Protein AF-0000000075745816 (afdb_homodimer)

Secondary structure (DSSP, 8-state):
-HHHHHHHHHHHHHHHHHHHHHTHHHHH-EE--EEEETTEEEE---EEHHHHHHHHHHHHHHHHHHHHHHHHHHHHHHHHHHHHHHHHHHHHHHHHHT--THHHHHHHHHHHTT---------------------------/-HHHHHHHHHHHHHHHHHHHHHTHHHHT-EE--EEEETTEEEE---EEHHHHHHHHHHHHHHHHHHHHHHHHHHHHHHHHHHHHHHHHHHHHHHHHHT--THHHHHHHHHHHTT---------------------------

Organism: Desulfohalobium retbaense (strain ATCC 49708 / DSM 5692 / JCM 16813 / HR100) (NCBI:txid485915)

Sequence (282 aa):
MRYLKLFAFIIFFVLAMIFFVQNTGPLSSTLELKFELLQWSWLSKPLPFYVVVLIAFAVGAILSLLYFLVEKMRLSGEVKKYKNKVRSLEKELNSLRNMPLEESNYSTESASSAVSEPTPATDSAEKSAGSEESQEETSFKMRYLKLFAFIIFFVLAMIFFVQNTGPLSSTLELKFELLQWSWLSKPLPFYVVVLIAFAVGAILSLLYFLVEKMRLSGEVKKYKNKVRSLEKELNSLRNMPLEESNYSTESASSAVSEPTPATDSAEKSAGSEESQEETSFK

Structure (mmCIF, N/CA/C/O backbone):
data_AF-0000000075745816-model_v1
#
loop_
_entity.id
_entity.type
_entity.pdbx_description
1 polymer 'Lipopolysaccharide assembly protein A domain-containing protein'
#
loop_
_atom_site.group_PDB
_atom_site.id
_atom_site.type_symbol
_atom_site.label_atom_id
_atom_site.label_alt_id
_atom_site.label_comp_id
_atom_site.label_asym_id
_atom_site.label_entity_id
_atom_site.label_seq_id
_atom_site.pdbx_PDB_ins_code
_atom_site.Cartn_x
_atom_site.Cartn_y
_atom_site.Cartn_z
_atom_site.occupancy
_atom_site.B_iso_or_equiv
_atom_site.auth_seq_id
_atom_site.auth_comp_id
_atom_site.auth_asym_id
_atom_site.auth_atom_id
_atom_site.pdbx_PDB_model_num
ATOM 1 N N . MET A 1 1 ? -6.215 11.852 -10.703 1 79.31 1 MET A N 1
ATOM 2 C CA . MET A 1 1 ? -5.535 10.711 -10.094 1 79.31 1 MET A CA 1
ATOM 3 C C . MET A 1 1 ? -6.406 9.461 -10.148 1 79.31 1 MET A C 1
ATOM 5 O O . MET A 1 1 ? -5.922 8.375 -10.477 1 79.31 1 MET A O 1
ATOM 9 N N . ARG A 1 2 ? -7.68 9.547 -10.195 1 84.44 2 ARG A N 1
ATOM 10 C CA . ARG A 1 2 ? -8.609 8.422 -10.172 1 84.44 2 ARG A CA 1
ATOM 11 C C . ARG A 1 2 ? -8.594 7.676 -11.5 1 84.44 2 ARG A C 1
ATOM 13 O O . ARG A 1 2 ? -8.594 6.441 -11.523 1 84.44 2 ARG A O 1
ATOM 20 N N . TYR A 1 3 ? -8.461 8.375 -12.5 1 89.75 3 TYR A N 1
ATOM 21 C CA . TYR A 1 3 ? -8.516 7.797 -13.836 1 89.75 3 TYR A CA 1
ATOM 22 C C . TYR A 1 3 ? -7.254 7.008 -1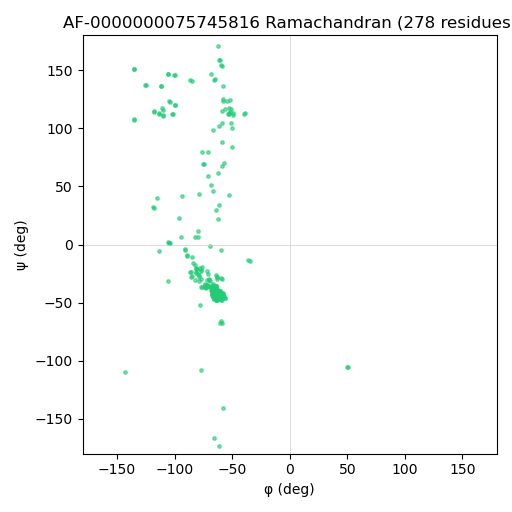4.148 1 89.75 3 TYR A C 1
ATOM 24 O O . TYR A 1 3 ? -7.305 5.977 -14.828 1 89.75 3 TYR A O 1
ATOM 32 N N . LEU A 1 4 ? -6.148 7.504 -13.68 1 87.94 4 LEU A N 1
ATOM 33 C CA . LEU A 1 4 ? -4.871 6.84 -13.922 1 87.94 4 LEU A CA 1
ATOM 34 C C . LEU A 1 4 ? -4.836 5.469 -13.25 1 87.94 4 LEU A C 1
ATOM 36 O O . LEU A 1 4 ? -4.359 4.496 -13.836 1 87.94 4 LEU A O 1
ATOM 40 N N . LYS A 1 5 ? -5.355 5.43 -12.07 1 89.19 5 LYS A N 1
ATOM 41 C CA . LYS A 1 5 ? -5.43 4.16 -11.352 1 89.19 5 LYS A CA 1
ATOM 42 C C . LYS A 1 5 ? -6.348 3.176 -12.078 1 89.19 5 LYS A C 1
ATOM 44 O O . LYS A 1 5 ? -6.031 1.988 -12.18 1 89.19 5 LYS A O 1
ATOM 49 N N . LEU A 1 6 ? -7.414 3.705 -12.586 1 91.38 6 LEU A N 1
ATOM 50 C CA . LEU A 1 6 ? -8.367 2.871 -13.312 1 91.38 6 LEU A CA 1
ATOM 51 C C . LEU A 1 6 ? -7.734 2.316 -14.586 1 91.38 6 LEU A C 1
ATOM 53 O O . LEU A 1 6 ? -7.918 1.141 -14.914 1 91.38 6 LEU A O 1
ATOM 57 N N . PHE A 1 7 ? -7.066 3.223 -15.211 1 92.94 7 PHE A N 1
ATOM 58 C CA . PHE A 1 7 ? -6.398 2.83 -16.453 1 92.94 7 PHE A CA 1
ATOM 59 C C . PHE A 1 7 ? -5.352 1.754 -16.172 1 92.94 7 PHE A C 1
ATOM 61 O O . PHE A 1 7 ? -5.285 0.752 -16.891 1 92.94 7 PHE A O 1
ATOM 68 N N . ALA A 1 8 ? -4.582 1.893 -15.148 1 92.06 8 ALA A N 1
ATOM 69 C CA . ALA A 1 8 ? -3.549 0.928 -14.781 1 92.06 8 ALA A CA 1
ATOM 70 C C . ALA A 1 8 ? -4.16 -0.422 -14.422 1 92.06 8 ALA A C 1
ATOM 72 O O . ALA A 1 8 ? -3.641 -1.471 -14.805 1 92.06 8 ALA A O 1
ATOM 73 N N . PHE A 1 9 ? -5.273 -0.312 -13.758 1 92.19 9 PHE A N 1
ATOM 74 C CA . PHE A 1 9 ? -5.973 -1.522 -13.344 1 92.19 9 PHE A CA 1
ATOM 75 C C . PHE A 1 9 ? -6.496 -2.285 -14.555 1 92.19 9 PHE A C 1
ATOM 77 O O . PHE A 1 9 ? -6.383 -3.51 -14.617 1 92.19 9 PHE A O 1
ATOM 84 N N . ILE A 1 10 ? -6.992 -1.562 -15.547 1 95.12 10 ILE A N 1
ATOM 85 C CA . ILE A 1 10 ? -7.535 -2.184 -16.75 1 95.12 10 ILE A CA 1
ATOM 86 C C . ILE A 1 10 ? -6.414 -2.859 -17.531 1 95.12 10 ILE A C 1
ATOM 88 O O . ILE A 1 10 ? -6.57 -3.992 -18 1 95.12 10 ILE A O 1
ATOM 92 N N . ILE A 1 11 ? -5.355 -2.213 -17.656 1 94.69 11 ILE A N 1
ATOM 93 C CA . ILE A 1 11 ? -4.211 -2.754 -18.375 1 94.69 11 ILE A CA 1
ATOM 94 C C . ILE A 1 11 ? -3.73 -4.035 -17.703 1 94.69 11 ILE A C 1
ATOM 96 O O . ILE A 1 11 ? -3.492 -5.047 -18.359 1 94.69 11 ILE A O 1
ATOM 100 N N . PHE A 1 12 ? -3.607 -4.047 -16.422 1 94.31 12 PHE A N 1
ATOM 101 C CA . PHE A 1 12 ? -3.182 -5.215 -15.648 1 94.31 12 PHE A CA 1
ATOM 102 C C . PHE A 1 12 ? -4.156 -6.371 -15.844 1 94.31 12 PHE A C 1
ATOM 104 O O . PHE A 1 12 ? -3.736 -7.516 -16.031 1 94.31 12 PHE A O 1
ATOM 111 N N . PHE A 1 13 ? -5.402 -6.016 -15.836 1 94.44 13 PHE A N 1
ATOM 112 C CA . PHE A 1 13 ? -6.434 -7.039 -15.961 1 94.44 13 PHE A CA 1
ATOM 113 C C . PHE A 1 13 ? -6.387 -7.691 -17.344 1 94.44 13 PHE A C 1
ATOM 115 O O . PHE A 1 13 ? -6.477 -8.914 -17.453 1 94.44 13 PHE A O 1
ATOM 122 N N . VAL A 1 14 ? -6.168 -6.906 -18.375 1 94.5 14 VAL A N 1
ATOM 123 C CA . VAL A 1 14 ? -6.113 -7.418 -19.734 1 94.5 14 VAL A CA 1
ATOM 124 C C . VAL A 1 14 ? -4.891 -8.312 -19.906 1 94.5 14 VAL A C 1
ATOM 126 O O . VAL A 1 14 ? -4.984 -9.398 -20.484 1 94.5 14 VAL A O 1
ATOM 129 N N . LEU A 1 15 ? -3.799 -7.93 -19.359 1 93.69 15 LEU A N 1
ATOM 130 C CA . LEU A 1 15 ? -2.572 -8.719 -19.438 1 93.69 15 LEU A CA 1
ATOM 131 C C . LEU A 1 15 ? -2.723 -10.039 -18.688 1 93.69 15 LEU A C 1
ATOM 133 O O . LEU A 1 15 ? -2.289 -11.086 -19.172 1 93.69 15 LEU A O 1
ATOM 137 N N . ALA A 1 16 ? -3.334 -9.953 -17.453 1 94.69 16 ALA A N 1
ATOM 138 C CA . ALA A 1 16 ? -3.586 -11.164 -16.672 1 94.69 16 ALA A CA 1
ATOM 139 C C . ALA A 1 16 ? -4.504 -12.125 -17.422 1 94.69 16 ALA A C 1
ATOM 141 O O . ALA A 1 16 ? -4.27 -13.336 -17.438 1 94.69 16 ALA A O 1
ATOM 142 N N . MET A 1 17 ? -5.516 -11.555 -18.094 1 94.88 17 MET A N 1
ATOM 143 C CA . MET A 1 17 ? -6.465 -12.359 -18.859 1 94.88 17 MET A CA 1
ATOM 144 C C . MET A 1 17 ? -5.781 -13.047 -20.031 1 94.88 17 MET A C 1
ATOM 146 O O . MET A 1 17 ? -5.988 -14.234 -20.266 1 94.88 17 MET A O 1
ATOM 150 N N . ILE A 1 18 ? -5 -12.336 -20.766 1 93.31 18 ILE A N 1
ATOM 151 C CA . ILE A 1 18 ? -4.254 -12.883 -21.891 1 93.31 18 ILE A CA 1
ATOM 152 C C . ILE A 1 18 ? -3.35 -14.016 -21.406 1 93.31 18 ILE A C 1
ATOM 154 O O . ILE A 1 18 ? -3.295 -15.086 -22.016 1 93.31 18 ILE A O 1
ATOM 158 N N . PHE A 1 19 ? -2.709 -13.836 -20.281 1 93.38 19 PHE A N 1
ATOM 159 C CA . PHE A 1 19 ? -1.812 -14.828 -19.703 1 93.38 19 PHE A CA 1
ATOM 160 C C . PHE A 1 19 ? -2.568 -16.109 -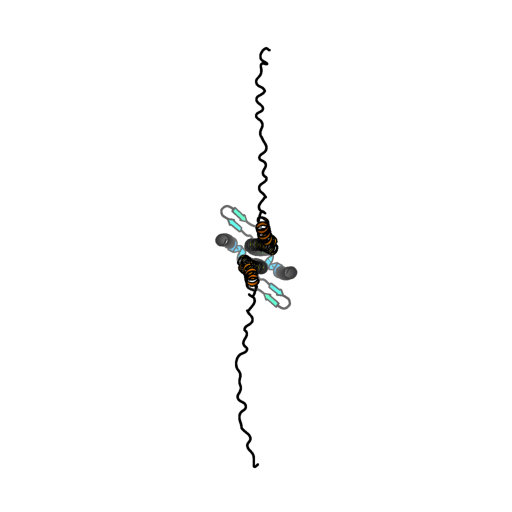19.344 1 93.38 19 PHE A C 1
ATOM 162 O O . PHE A 1 19 ? -2.125 -17.203 -19.672 1 93.38 19 PHE A O 1
ATOM 169 N N . PHE A 1 20 ? -3.719 -15.938 -18.734 1 92.94 20 PHE A N 1
ATOM 170 C CA . PHE A 1 20 ? -4.473 -17.109 -18.297 1 92.94 20 PHE A CA 1
ATOM 171 C C . PHE A 1 20 ? -5.074 -17.844 -19.484 1 92.94 20 PHE A C 1
ATOM 173 O O . PHE A 1 20 ? -5.105 -19.078 -19.516 1 92.94 20 PHE A O 1
ATOM 180 N N . VAL A 1 21 ? -5.492 -17.109 -20.516 1 92.94 21 VAL A N 1
ATOM 181 C CA . VAL A 1 21 ? -6.086 -17.703 -21.703 1 92.94 21 VAL A CA 1
ATOM 182 C C . VAL A 1 21 ? -5.02 -18.469 -22.484 1 92.94 21 VAL A C 1
ATOM 184 O O . VAL A 1 21 ? -5.273 -19.562 -23 1 92.94 21 VAL A O 1
ATOM 187 N N . GLN A 1 22 ? -3.846 -17.938 -22.5 1 92 22 GLN A N 1
ATOM 188 C CA . GLN A 1 22 ? -2.764 -18.547 -23.266 1 92 22 GLN A CA 1
ATOM 189 C C . GLN A 1 22 ? -2.197 -19.766 -22.547 1 92 22 GLN A C 1
ATOM 191 O O . GLN A 1 22 ? -1.605 -20.656 -23.188 1 92 22 GLN A O 1
ATOM 196 N N . ASN A 1 23 ? -2.377 -19.875 -21.219 1 93.88 23 ASN A N 1
ATOM 197 C CA . ASN A 1 23 ? -1.795 -20.953 -20.406 1 93.88 23 ASN A CA 1
ATOM 198 C C . ASN A 1 23 ? -2.873 -21.797 -19.734 1 93.88 23 ASN A C 1
ATOM 200 O O . ASN A 1 23 ? -2.684 -22.266 -18.625 1 93.88 23 ASN A O 1
ATOM 204 N N . THR A 1 24 ? -3.969 -21.922 -20.391 1 91.88 24 THR A N 1
ATOM 205 C CA . THR A 1 24 ? -5.082 -22.703 -19.844 1 91.88 24 THR A CA 1
ATOM 206 C C . THR A 1 24 ? -4.695 -24.172 -19.688 1 91.88 24 THR A C 1
ATOM 208 O O . THR A 1 24 ? -5.004 -24.781 -18.672 1 91.88 24 THR A O 1
ATOM 211 N N . GLY A 1 25 ? -4.051 -24.734 -20.578 1 90.75 25 GLY A N 1
ATOM 212 C CA . GLY A 1 25 ? -3.629 -26.125 -20.531 1 90.75 25 GLY A CA 1
ATOM 213 C C . GLY A 1 25 ? -2.736 -26.438 -19.344 1 90.75 25 GLY A C 1
ATOM 214 O O . GLY A 1 25 ? -3.16 -27.125 -18.406 1 90.75 25 GLY A O 1
ATOM 215 N N . PRO A 1 26 ? -1.559 -25.828 -19.391 1 89.5 26 PRO A N 1
ATOM 216 C CA . PRO A 1 26 ? -0.617 -26.078 -18.297 1 89.5 26 PRO A CA 1
ATOM 217 C C . PRO A 1 26 ? -1.175 -25.672 -16.938 1 89.5 26 PRO A C 1
ATOM 219 O O . PRO A 1 26 ? -0.866 -26.297 -15.922 1 89.5 26 PRO A O 1
ATOM 222 N N . LEU A 1 27 ? -2.053 -24.688 -16.891 1 91.94 27 LEU A N 1
ATOM 223 C CA . LEU A 1 27 ? -2.539 -24.141 -15.617 1 91.94 27 LEU A CA 1
ATOM 224 C C . LEU A 1 27 ? -3.777 -24.906 -15.148 1 91.94 27 LEU A C 1
ATOM 226 O O . LEU A 1 27 ? -4.199 -24.75 -14 1 91.94 27 LEU A O 1
ATOM 230 N N . SER A 1 28 ? -4.289 -25.719 -15.992 1 91.81 28 SER A N 1
ATOM 231 C CA . SER A 1 28 ? -5.492 -26.469 -15.617 1 91.81 28 SER A CA 1
ATOM 232 C C . SER A 1 28 ? -5.137 -27.797 -14.984 1 91.81 28 SER A C 1
ATOM 234 O O . SER A 1 28 ? -6.016 -28.5 -14.477 1 91.81 28 SER A O 1
ATOM 236 N N . SER A 1 29 ? -3.869 -28.094 -14.938 1 88.25 29 SER A N 1
ATOM 237 C CA . SER A 1 29 ? -3.447 -29.297 -14.227 1 88.25 29 SER A CA 1
ATOM 238 C C . SER A 1 29 ? -3.727 -29.188 -12.727 1 88.25 29 SER A C 1
ATOM 240 O O . SER A 1 29 ? -3.598 -28.109 -12.148 1 88.25 29 SER A O 1
ATOM 242 N N . THR A 1 30 ? -4.145 -30.328 -12.164 1 89.81 30 THR A N 1
ATOM 243 C CA . THR A 1 30 ? -4.559 -30.281 -10.766 1 89.81 30 THR A CA 1
ATOM 244 C C . THR A 1 30 ? -3.445 -30.781 -9.852 1 89.81 30 THR A C 1
ATOM 246 O O . THR A 1 30 ? -2.598 -31.562 -10.273 1 89.81 30 THR A O 1
ATOM 249 N N . LEU A 1 31 ? -3.414 -30.156 -8.703 1 87.12 31 LEU A N 1
ATOM 250 C CA . LEU A 1 31 ? -2.48 -30.609 -7.676 1 87.12 31 LEU A CA 1
ATOM 251 C C . LEU A 1 31 ? -3.162 -30.672 -6.312 1 87.12 31 LEU A C 1
ATOM 253 O O . LEU A 1 31 ? -4.191 -30.031 -6.094 1 87.12 31 LEU A O 1
ATOM 257 N N . GLU A 1 32 ? -2.615 -31.578 -5.555 1 90 32 GLU A N 1
ATOM 258 C CA . GLU A 1 32 ? -3.088 -31.703 -4.18 1 90 32 GLU A CA 1
ATOM 259 C C . GLU A 1 32 ? -2.141 -31 -3.207 1 90 32 GLU A C 1
ATOM 261 O O . GLU A 1 32 ? -0.94 -31.281 -3.193 1 90 32 GLU A O 1
ATOM 266 N N . LEU A 1 33 ? -2.725 -30.016 -2.494 1 91 33 LEU A N 1
ATOM 267 C CA . LEU A 1 33 ? -1.914 -29.25 -1.557 1 91 33 LEU A CA 1
ATOM 268 C C . LEU A 1 33 ? -2.221 -29.641 -0.117 1 91 33 LEU A C 1
ATOM 270 O O . LEU A 1 33 ? -3.33 -30.094 0.186 1 91 33 LEU A O 1
ATOM 274 N N . LYS A 1 34 ? -1.186 -29.578 0.67 1 90.62 34 LYS A N 1
ATOM 275 C CA . LYS A 1 34 ? -1.301 -29.875 2.094 1 90.62 34 LYS A CA 1
ATOM 276 C C . LYS A 1 34 ? -0.78 -28.719 2.941 1 90.62 34 LYS A C 1
ATOM 278 O O . LYS A 1 34 ? 0.185 -28.047 2.564 1 90.62 34 LYS A O 1
ATOM 283 N N . PHE A 1 35 ? -1.52 -28.438 3.969 1 90.25 35 PHE A N 1
ATOM 284 C CA . PHE A 1 35 ? -1.084 -27.453 4.953 1 90.25 35 PHE A CA 1
ATOM 285 C C . PHE A 1 35 ? -1.317 -27.969 6.371 1 90.25 35 PHE A C 1
ATOM 287 O O . PHE A 1 35 ? -2.459 -28.031 6.828 1 90.25 35 PHE A O 1
ATOM 294 N N . GLU A 1 36 ? -0.228 -28.297 6.977 1 88.5 36 GLU A N 1
ATOM 295 C CA . GLU A 1 36 ? -0.298 -28.781 8.352 1 88.5 36 GLU A CA 1
ATOM 296 C C . GLU A 1 36 ? 0.361 -27.812 9.32 1 88.5 36 GLU A C 1
ATOM 298 O O . GLU A 1 36 ? 1.541 -27.484 9.18 1 88.5 36 GLU A O 1
ATOM 303 N N . LEU A 1 37 ? -0.502 -27.234 10.156 1 87.5 37 LEU A N 1
ATOM 304 C CA . LEU A 1 37 ? -0.011 -26.359 11.211 1 87.5 37 LEU A CA 1
ATOM 305 C C . LEU A 1 37 ? -0.362 -26.906 12.586 1 87.5 37 LEU A C 1
ATOM 307 O O . LEU A 1 37 ? -1.531 -26.922 12.977 1 87.5 37 LEU A O 1
ATOM 311 N N . LEU A 1 38 ? 0.755 -27.266 13.289 1 85.12 38 LEU A N 1
ATOM 312 C CA . LEU A 1 38 ? 0.564 -27.828 14.609 1 85.12 38 LEU A CA 1
ATOM 313 C C . LEU A 1 38 ? -0.45 -28.969 14.57 1 85.12 38 LEU A C 1
ATOM 315 O O . LEU A 1 38 ? -0.174 -30.031 14 1 85.12 38 LEU A O 1
ATOM 319 N N . GLN A 1 39 ? -1.658 -28.688 15.062 1 83.25 39 GLN A N 1
ATOM 320 C CA . GLN A 1 39 ? -2.66 -29.75 15.125 1 83.25 39 GLN A CA 1
ATOM 321 C C . GLN A 1 39 ? -3.705 -29.578 14.023 1 83.25 39 GLN A C 1
ATOM 323 O O . GLN A 1 39 ? -4.609 -30.406 13.883 1 83.25 39 GLN A O 1
ATOM 328 N N . TRP A 1 40 ? -3.562 -28.609 13.219 1 83.19 40 TRP A N 1
ATOM 329 C CA . TRP A 1 40 ? -4.508 -28.344 12.141 1 83.19 40 TRP A CA 1
ATOM 330 C C . TRP A 1 40 ? -3.961 -28.828 10.805 1 83.19 40 TRP A C 1
ATOM 332 O O . TRP A 1 40 ? -2.834 -28.5 10.43 1 83.19 40 TRP A O 1
ATOM 342 N N . SER A 1 41 ? -4.672 -29.922 10.281 1 83.5 41 SER A N 1
ATOM 343 C CA . SER A 1 41 ? -4.25 -30.453 8.984 1 83.5 41 SER A CA 1
ATOM 344 C C . SER A 1 41 ? -5.289 -30.156 7.902 1 83.5 41 SER A C 1
ATOM 346 O O . SER A 1 41 ? -6.469 -30.453 8.078 1 83.5 41 SER A O 1
ATOM 348 N N . TRP A 1 42 ? -4.836 -29.359 6.961 1 82.75 42 TRP A N 1
ATOM 349 C CA . TRP A 1 42 ? -5.703 -29.031 5.832 1 82.75 42 TRP A CA 1
ATOM 350 C C . TRP A 1 42 ? -5.199 -29.688 4.551 1 82.75 42 TRP A C 1
ATOM 352 O O . TRP A 1 42 ? -4.035 -29.531 4.184 1 82.75 42 TRP A O 1
ATOM 362 N N . LEU A 1 43 ? -5.98 -30.688 4.09 1 81.88 43 LEU A N 1
ATOM 363 C CA . LEU A 1 43 ? -5.699 -31.328 2.812 1 81.88 43 LEU A CA 1
ATOM 364 C C . LEU A 1 43 ? -6.68 -30.859 1.739 1 81.88 43 LEU A C 1
ATOM 366 O O . LEU A 1 43 ? -7.895 -30.938 1.926 1 81.88 43 LEU A O 1
ATOM 370 N N . SER A 1 44 ? -6.055 -30.359 0.728 1 78 44 SER A N 1
ATOM 371 C CA . SER A 1 44 ? -6.926 -29.812 -0.312 1 78 44 SER A CA 1
ATOM 372 C C . SER A 1 44 ? -7.352 -30.891 -1.297 1 78 44 SER A C 1
ATOM 374 O O . SER A 1 44 ? -6.617 -31.859 -1.515 1 78 44 SER A O 1
ATOM 376 N N . LYS A 1 45 ? -8.586 -30.781 -1.685 1 85.5 45 LYS A N 1
ATOM 377 C CA . LYS A 1 45 ? -8.961 -31.531 -2.883 1 85.5 45 LYS A CA 1
ATOM 378 C C . LYS A 1 45 ? -8.156 -31.062 -4.094 1 85.5 45 LYS A C 1
ATOM 380 O O . LYS A 1 45 ? -7.523 -30 -4.055 1 85.5 45 LYS A O 1
ATOM 385 N N . PRO A 1 46 ? -8.094 -31.922 -5.062 1 88.94 46 PRO A N 1
ATOM 386 C CA . PRO A 1 46 ? -7.352 -31.5 -6.254 1 88.94 46 PRO A CA 1
ATOM 387 C C . PRO A 1 46 ? -7.816 -30.156 -6.793 1 88.94 46 PRO A C 1
ATOM 389 O O . PRO A 1 46 ? -9 -29.969 -7.082 1 88.94 46 PRO A O 1
ATOM 392 N N . LEU A 1 47 ? -6.969 -29.234 -6.711 1 89.75 47 LEU A N 1
ATOM 393 C CA . LEU A 1 47 ? -7.238 -27.891 -7.195 1 89.75 47 LEU A CA 1
ATOM 394 C C . LEU A 1 47 ? -6.383 -27.562 -8.414 1 89.75 47 LEU A C 1
ATOM 396 O O . LEU A 1 47 ? -5.203 -27.922 -8.461 1 89.75 47 LEU A O 1
ATOM 400 N N . PRO A 1 48 ? -7.098 -26.938 -9.367 1 90.56 48 PRO A N 1
ATOM 401 C CA . PRO A 1 48 ? -6.293 -26.516 -10.516 1 90.56 48 PRO A CA 1
ATOM 402 C C . PRO A 1 48 ? -5.176 -25.547 -10.117 1 90.56 48 PRO A C 1
ATOM 404 O O . PRO A 1 48 ? -5.336 -24.766 -9.18 1 90.56 48 PRO A O 1
ATOM 407 N N . PHE A 1 49 ? -4.137 -25.516 -10.891 1 91.56 49 PHE A N 1
ATOM 408 C CA . PHE A 1 49 ? -2.959 -24.703 -10.609 1 91.56 49 PHE A CA 1
ATOM 409 C C . PHE A 1 49 ? -3.305 -23.219 -10.656 1 91.56 49 PHE A C 1
ATOM 411 O O . PHE A 1 49 ? -2.754 -22.422 -9.883 1 91.56 49 PHE A O 1
ATOM 418 N N . TYR A 1 50 ? -4.203 -22.922 -11.578 1 92.69 50 TYR A N 1
ATOM 419 C CA . TYR A 1 50 ? -4.523 -21.5 -11.719 1 92.69 50 TYR A CA 1
ATOM 420 C C . TYR A 1 50 ? -5.148 -20.969 -10.438 1 92.69 50 TYR A C 1
ATOM 422 O O . TYR A 1 50 ? -5.02 -19.781 -10.133 1 92.69 50 TYR A O 1
ATOM 430 N N . VAL A 1 51 ? -5.82 -21.781 -9.648 1 92.94 51 VAL A N 1
ATOM 431 C CA . VAL A 1 51 ? -6.41 -21.375 -8.383 1 92.94 51 VAL A CA 1
ATOM 432 C C . VAL A 1 51 ? -5.305 -21.047 -7.383 1 92.94 51 VAL A C 1
ATOM 434 O O . VAL A 1 51 ? -5.383 -20.047 -6.664 1 92.94 51 VAL A O 1
ATOM 437 N N . VAL A 1 52 ? -4.262 -21.812 -7.363 1 93.31 52 VAL A N 1
ATOM 438 C CA . VAL A 1 52 ? -3.133 -21.609 -6.461 1 93.31 52 VAL A CA 1
ATOM 439 C C . VAL A 1 52 ? -2.402 -20.312 -6.824 1 93.31 52 VAL A C 1
ATOM 441 O O . VAL A 1 52 ? -2.037 -19.531 -5.941 1 93.31 52 VAL A O 1
ATOM 444 N N . VAL A 1 53 ? -2.287 -20.078 -8.086 1 94.75 53 VAL A N 1
ATOM 445 C CA . VAL A 1 53 ? -1.62 -18.891 -8.578 1 94.75 53 VAL A CA 1
ATOM 446 C C . VAL A 1 53 ? -2.42 -17.641 -8.18 1 94.75 53 VAL A C 1
ATOM 448 O O . VAL A 1 53 ? -1.854 -16.672 -7.691 1 94.75 53 VAL A O 1
ATOM 451 N N . LEU A 1 54 ? -3.73 -17.719 -8.328 1 95.12 54 LEU A N 1
ATOM 452 C CA . LEU A 1 54 ? -4.609 -16.609 -8.008 1 95.12 54 LEU A CA 1
ATOM 453 C C . LEU A 1 54 ? -4.609 -16.328 -6.504 1 95.12 54 LEU A C 1
ATOM 455 O O . LEU A 1 54 ? -4.609 -15.172 -6.082 1 95.12 54 LEU A O 1
ATOM 459 N N . ILE A 1 55 ? -4.57 -17.359 -5.691 1 94.69 55 ILE A N 1
ATOM 460 C CA . ILE A 1 55 ? -4.523 -17.203 -4.242 1 94.69 55 ILE A CA 1
ATOM 461 C C . ILE A 1 55 ? -3.203 -16.562 -3.834 1 94.69 55 ILE A C 1
ATOM 463 O O . ILE A 1 55 ? -3.184 -15.633 -3.016 1 94.69 55 ILE A O 1
ATOM 467 N N . ALA A 1 56 ? -2.137 -17.062 -4.414 1 95.44 56 ALA A N 1
ATOM 468 C CA . ALA A 1 56 ? -0.826 -16.484 -4.129 1 95.44 56 ALA A CA 1
ATOM 469 C C . ALA A 1 56 ? -0.793 -15.008 -4.488 1 95.44 56 ALA A C 1
ATOM 471 O O . ALA A 1 56 ? -0.295 -14.188 -3.713 1 95.44 56 ALA A O 1
ATOM 472 N N . PHE A 1 57 ? -1.351 -14.688 -5.648 1 96.25 57 PHE A N 1
ATOM 473 C CA . PHE A 1 57 ? -1.454 -13.297 -6.082 1 96.25 57 PHE A CA 1
ATOM 474 C C . PHE A 1 57 ? -2.256 -12.477 -5.082 1 96.25 57 PHE A C 1
ATOM 476 O O . PHE A 1 57 ? -1.83 -11.391 -4.676 1 96.25 57 PHE A O 1
ATOM 483 N N . ALA A 1 58 ? -3.416 -12.953 -4.652 1 96.38 58 ALA A N 1
ATOM 484 C CA . ALA A 1 58 ? -4.293 -12.266 -3.709 1 96.38 58 ALA A CA 1
ATOM 485 C C . ALA A 1 58 ? -3.602 -12.062 -2.365 1 96.38 58 ALA A C 1
ATOM 487 O O . ALA A 1 58 ? -3.674 -10.977 -1.783 1 96.38 58 ALA A O 1
ATOM 488 N N . VAL A 1 59 ? -2.857 -13.055 -1.912 1 95.12 59 VAL A N 1
ATOM 489 C CA . VAL A 1 59 ? -2.15 -12.984 -0.637 1 95.12 59 VAL A CA 1
ATOM 490 C C . VAL A 1 59 ? -1.066 -11.914 -0.705 1 95.12 59 VAL A C 1
ATOM 492 O O . VAL A 1 59 ? -0.937 -11.094 0.206 1 95.12 59 VAL A O 1
ATOM 495 N N . GLY A 1 60 ? -0.34 -11.883 -1.782 1 96.19 60 GLY A N 1
ATOM 496 C CA . GLY A 1 60 ? 0.648 -10.836 -1.977 1 96.19 60 GLY A CA 1
ATOM 497 C C . GLY A 1 60 ? 0.047 -9.445 -1.99 1 96.19 60 GLY A C 1
ATOM 498 O O . GLY A 1 60 ? 0.553 -8.539 -1.325 1 96.19 60 GLY A O 1
ATOM 499 N N . ALA A 1 61 ? -1.021 -9.352 -2.684 1 96 61 ALA A N 1
ATOM 500 C CA . ALA A 1 61 ? -1.712 -8.07 -2.777 1 96 61 ALA A CA 1
ATOM 501 C C . ALA A 1 61 ? -2.256 -7.637 -1.419 1 96 61 ALA A C 1
ATOM 503 O O . ALA A 1 61 ? -2.061 -6.492 -1.001 1 96 61 ALA A O 1
ATOM 504 N N . ILE A 1 62 ? -2.842 -8.508 -0.712 1 95 62 ILE A N 1
ATOM 505 C CA . ILE A 1 62 ? -3.494 -8.219 0.561 1 95 62 ILE A CA 1
ATOM 506 C C . ILE A 1 62 ? -2.447 -7.832 1.603 1 95 62 ILE A C 1
ATOM 508 O O . ILE A 1 62 ? -2.641 -6.879 2.359 1 95 62 ILE A O 1
ATOM 512 N N . LEU A 1 63 ? -1.349 -8.562 1.603 1 94.12 63 LEU A N 1
ATOM 513 C CA . LEU A 1 63 ? -0.28 -8.266 2.551 1 94.12 63 LEU A CA 1
ATOM 514 C C . LEU A 1 63 ? 0.261 -6.859 2.336 1 94.12 63 LEU A C 1
ATOM 516 O O . LEU A 1 63 ? 0.451 -6.109 3.295 1 94.12 63 LEU A O 1
ATOM 520 N N . SER A 1 64 ? 0.476 -6.539 1.149 1 93.25 64 SER A N 1
ATOM 521 C CA . SER A 1 64 ? 0.981 -5.207 0.831 1 93.25 64 SER A CA 1
ATOM 522 C C . SER A 1 64 ? -0.059 -4.133 1.135 1 93.25 64 SER A C 1
ATOM 524 O O . SER A 1 64 ? 0.271 -3.08 1.684 1 93.25 64 SER A O 1
ATOM 526 N N . LEU A 1 65 ? -1.293 -4.469 0.815 1 92.06 65 LEU A N 1
ATOM 527 C CA . LEU A 1 65 ? -2.393 -3.541 1.053 1 92.06 65 LEU A CA 1
ATOM 528 C C . LEU A 1 65 ? -2.559 -3.266 2.543 1 92.06 65 LEU A C 1
ATOM 530 O O . LEU A 1 65 ? -2.693 -2.111 2.955 1 92.06 65 LEU A O 1
ATOM 534 N N . LEU A 1 66 ? -2.57 -4.277 3.277 1 91.5 66 LEU A N 1
ATOM 535 C CA . LEU A 1 66 ? -2.732 -4.137 4.719 1 91.5 66 LEU A CA 1
ATOM 536 C C . LEU A 1 66 ? -1.59 -3.322 5.316 1 91.5 66 LEU A C 1
ATOM 538 O O . LEU A 1 66 ? -1.817 -2.459 6.168 1 91.5 66 LEU A O 1
ATOM 542 N N . TYR A 1 67 ? -0.384 -3.596 4.906 1 89.69 67 TYR A N 1
ATOM 543 C CA . TYR A 1 67 ? 0.794 -2.865 5.359 1 89.69 67 TYR A CA 1
ATOM 544 C C . TYR A 1 67 ? 0.66 -1.375 5.066 1 89.69 67 TYR A C 1
ATOM 546 O O . TYR A 1 67 ? 0.871 -0.54 5.949 1 89.69 67 TYR A O 1
ATOM 554 N N . PHE A 1 68 ? 0.225 -1.028 3.93 1 89.19 68 PHE A N 1
ATOM 555 C CA . PHE A 1 68 ? 0.185 0.37 3.518 1 89.19 68 PHE A CA 1
ATOM 556 C C . PHE A 1 68 ? -1.04 1.069 4.094 1 89.19 68 PHE A C 1
ATOM 558 O O . PHE A 1 68 ? -1.029 2.285 4.297 1 89.19 68 PHE A O 1
ATOM 565 N N . LEU A 1 69 ? -2.025 0.316 4.391 1 89.19 69 LEU A N 1
ATOM 566 C CA . LEU A 1 69 ? -3.219 0.891 5 1 89.19 69 LEU A CA 1
ATOM 567 C C . LEU A 1 69 ? -2.904 1.469 6.375 1 89.19 69 LEU A C 1
ATOM 569 O O . LEU A 1 69 ? -3.373 2.557 6.719 1 89.19 69 LEU A O 1
ATOM 573 N N . VAL A 1 70 ? -2.137 0.819 7.102 1 88.12 70 VAL A N 1
ATOM 574 C CA . VAL A 1 70 ? -1.736 1.281 8.43 1 88.12 70 VAL A CA 1
ATOM 575 C C . VAL A 1 70 ? -0.931 2.572 8.297 1 88.12 70 VAL A C 1
ATOM 577 O O . VAL A 1 70 ? -1.162 3.531 9.039 1 88.12 70 VAL A O 1
ATOM 580 N N . GLU A 1 71 ? -0.048 2.576 7.328 1 89.75 71 GLU A N 1
ATOM 581 C CA . GLU A 1 71 ? 0.761 3.768 7.086 1 89.75 71 GLU A CA 1
ATOM 582 C C . GLU A 1 71 ? -0.106 4.941 6.645 1 89.75 71 GLU A C 1
ATOM 584 O O . GLU A 1 71 ? 0.098 6.074 7.09 1 89.75 71 GLU A O 1
ATOM 589 N N . LYS A 1 72 ? -1.023 4.711 5.828 1 91.44 72 LYS A N 1
ATOM 590 C CA . LYS A 1 72 ? -1.95 5.734 5.355 1 91.44 72 LYS A CA 1
ATOM 591 C C . LYS A 1 72 ? -2.766 6.316 6.508 1 91.44 72 LYS A C 1
ATOM 593 O O . LYS A 1 72 ? -2.963 7.531 6.586 1 91.44 72 LYS A O 1
ATOM 598 N N . MET A 1 73 ? -3.189 5.496 7.422 1 92.44 73 MET A N 1
ATOM 599 C CA . MET A 1 73 ? -3.961 5.945 8.578 1 92.44 73 MET A CA 1
ATOM 600 C C . MET A 1 73 ? -3.127 6.867 9.469 1 92.44 73 MET A C 1
ATOM 602 O O . MET A 1 73 ? -3.631 7.867 9.977 1 92.44 73 MET A O 1
ATOM 606 N N . ARG A 1 74 ? -1.911 6.516 9.594 1 91.81 74 ARG A N 1
ATOM 607 C CA . ARG A 1 74 ? -1.001 7.332 10.391 1 91.81 74 ARG A CA 1
ATOM 608 C C . ARG A 1 74 ? -0.812 8.711 9.766 1 91.81 74 ARG A C 1
ATOM 610 O O . ARG A 1 74 ? -0.953 9.734 10.445 1 91.81 74 ARG A O 1
ATOM 617 N N . LEU A 1 75 ? -0.548 8.758 8.477 1 93.81 75 LEU A N 1
ATOM 618 C CA . LEU A 1 75 ? -0.305 10.008 7.762 1 93.81 75 LEU A CA 1
ATOM 619 C C . LEU A 1 75 ? -1.568 10.859 7.711 1 93.81 75 LEU A C 1
ATOM 621 O O . LEU A 1 75 ? -1.507 12.078 7.891 1 93.81 75 LEU A O 1
ATOM 625 N N . SER A 1 76 ? -2.693 10.211 7.535 1 93.88 76 SER A N 1
ATOM 626 C CA . SER A 1 76 ? -3.971 10.914 7.527 1 93.88 76 SER A CA 1
ATOM 627 C C . SER A 1 76 ? -4.258 11.547 8.883 1 93.88 76 SER A C 1
ATOM 629 O O . SER A 1 76 ? -4.793 12.656 8.953 1 93.88 76 SER A O 1
ATOM 631 N N . GLY A 1 77 ? -3.857 10.891 9.922 1 96.44 77 GLY A N 1
ATOM 632 C CA . GLY A 1 77 ? -3.971 11.453 11.258 1 96.44 77 GLY A CA 1
ATOM 633 C C . GLY A 1 77 ? -3.115 12.688 11.453 1 96.44 77 GLY A C 1
ATOM 634 O O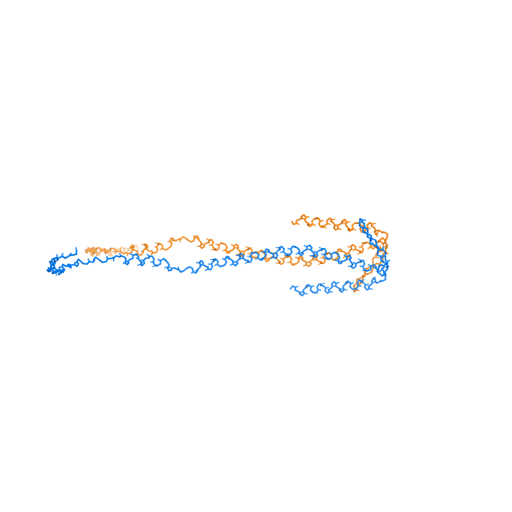 . GLY A 1 77 ? -3.557 13.664 12.07 1 96.44 77 GLY A O 1
ATOM 635 N N . GLU A 1 78 ? -1.976 12.555 10.891 1 95.94 78 GLU A N 1
ATOM 636 C CA . GLU A 1 78 ? -1.093 13.719 10.969 1 95.94 78 GLU A CA 1
ATOM 637 C C . GLU A 1 78 ? -1.676 14.906 10.211 1 95.94 78 GLU A C 1
ATOM 639 O O . GLU A 1 78 ? -1.627 16.047 10.695 1 95.94 78 GLU A O 1
ATOM 644 N N . VAL A 1 79 ? -2.156 14.695 9.047 1 96.56 79 VAL A N 1
ATOM 645 C CA . VAL A 1 79 ? -2.762 15.75 8.242 1 96.56 79 VAL A CA 1
ATOM 646 C C . VAL A 1 79 ? -3.898 16.406 9.016 1 96.56 79 VAL A C 1
ATOM 648 O O . VAL A 1 79 ? -3.988 17.641 9.078 1 96.56 79 VAL A O 1
ATOM 651 N N . LYS A 1 80 ? -4.738 15.617 9.625 1 97.06 80 LYS A N 1
ATOM 652 C CA . LYS A 1 80 ? -5.844 16.141 10.422 1 97.06 80 LYS A CA 1
ATOM 653 C C . LYS A 1 80 ? -5.336 16.953 11.602 1 97.06 80 LYS A C 1
ATOM 655 O O . LYS A 1 80 ? -5.875 18.031 11.898 1 97.06 80 LYS A O 1
ATOM 660 N N . LYS A 1 81 ? -4.328 16.484 12.227 1 97.38 81 LYS A N 1
ATOM 661 C CA . LYS A 1 81 ? -3.723 17.156 13.367 1 97.38 81 LYS A CA 1
ATOM 662 C C . LYS A 1 81 ? -3.197 18.531 12.969 1 97.38 81 LYS A C 1
ATOM 664 O O . LYS A 1 81 ? -3.492 19.531 13.633 1 97.38 81 LYS A O 1
ATOM 669 N N . TYR A 1 82 ? -2.502 18.578 11.875 1 96.88 82 TYR A N 1
ATOM 670 C CA . TYR A 1 82 ? -1.916 19.844 11.445 1 96.88 82 TYR A CA 1
ATOM 671 C C . TYR A 1 82 ? -2.986 20.781 10.906 1 96.88 82 TYR A C 1
ATOM 673 O O . TYR A 1 82 ? -2.904 22 11.094 1 96.88 82 TYR A O 1
ATOM 681 N N . LYS A 1 83 ? -3.971 20.281 10.297 1 96.5 83 LYS A N 1
ATOM 682 C CA . LYS A 1 83 ? -5.098 21.094 9.844 1 96.5 83 LYS A CA 1
ATOM 683 C C . LYS A 1 83 ? -5.805 21.766 11.023 1 96.5 83 LYS A C 1
ATOM 685 O O . LYS A 1 83 ? -6.152 22.938 10.953 1 96.5 83 LYS A O 1
ATOM 690 N N . ASN A 1 84 ? -5.961 21.016 12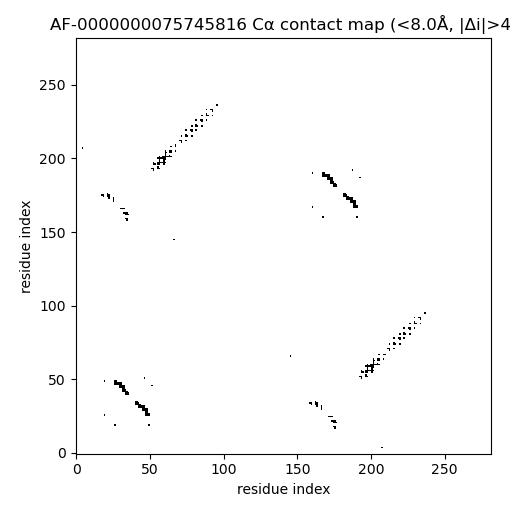.039 1 97.44 84 ASN A N 1
ATOM 691 C CA . ASN A 1 84 ? -6.566 21.562 13.242 1 97.44 84 ASN A CA 1
ATOM 692 C C . ASN A 1 84 ? -5.688 22.641 13.875 1 97.44 84 ASN A C 1
ATOM 694 O O . ASN A 1 84 ? -6.191 23.656 14.352 1 97.44 84 ASN A O 1
ATOM 698 N N . LYS A 1 85 ? -4.434 22.375 13.859 1 97.62 85 LYS A N 1
ATOM 699 C CA . LYS A 1 85 ? -3.498 23.359 14.391 1 97.62 85 LYS A CA 1
ATOM 700 C C . LYS A 1 85 ? -3.539 24.656 13.57 1 97.62 85 LYS A C 1
ATOM 702 O O . LYS A 1 85 ? -3.52 25.75 14.133 1 97.62 85 LYS A O 1
ATOM 707 N N . VAL A 1 86 ? -3.604 24.562 12.289 1 97.19 86 VAL A N 1
ATOM 708 C CA . VAL A 1 86 ? -3.699 25.719 11.398 1 97.19 86 VAL A CA 1
ATOM 709 C C . VAL A 1 86 ? -4.973 26.5 11.703 1 97.19 86 VAL A C 1
ATOM 711 O O . VAL A 1 86 ? -4.938 27.719 11.82 1 97.19 86 VAL A O 1
ATOM 714 N N . ARG A 1 87 ? -6.012 25.734 11.867 1 96.88 87 ARG A N 1
ATOM 715 C CA . ARG A 1 87 ? -7.285 26.375 12.18 1 96.88 87 ARG A CA 1
ATOM 716 C C . ARG A 1 87 ? -7.223 27.094 13.516 1 96.88 87 ARG A C 1
ATOM 718 O O . ARG A 1 87 ? -7.723 28.219 13.648 1 96.88 87 ARG A O 1
ATOM 725 N N . SER A 1 88 ? -6.641 26.562 14.492 1 96.81 88 SER A N 1
ATOM 726 C CA . SER A 1 88 ? -6.496 27.172 15.812 1 96.81 88 SER A CA 1
ATOM 727 C C . SER A 1 88 ? -5.633 28.422 15.766 1 96.81 88 SER A C 1
ATOM 729 O O . SER A 1 88 ? -5.973 29.438 16.359 1 96.81 88 SER A O 1
ATOM 731 N N . LEU A 1 89 ? -4.598 28.344 14.977 1 96.25 89 LEU A N 1
ATOM 732 C CA . LEU A 1 89 ? -3.689 29.469 14.859 1 96.25 89 LEU A CA 1
ATOM 733 C C . LEU A 1 89 ? -4.34 30.609 14.078 1 96.25 89 LEU A C 1
ATOM 735 O O . LEU A 1 89 ? -4.145 31.781 14.406 1 96.25 89 LEU A O 1
ATOM 739 N N . GLU A 1 90 ? -5.105 30.297 13.141 1 96 90 GLU A N 1
ATOM 740 C CA . GLU A 1 90 ? -5.832 31.297 12.375 1 96 90 GLU A CA 1
ATOM 741 C C . GLU A 1 90 ? -6.867 32 13.234 1 96 90 GLU A C 1
ATOM 743 O O . GLU A 1 90 ? -7.047 33.219 13.125 1 96 90 GLU A O 1
ATOM 748 N N . LYS A 1 91 ? -7.477 31.281 14.078 1 96.12 91 LYS A N 1
ATOM 749 C CA . LYS A 1 91 ? -8.445 31.875 15 1 96.12 91 LYS A CA 1
ATOM 750 C C . LYS A 1 91 ? -7.758 32.844 15.969 1 96.12 91 LYS A C 1
ATOM 752 O O . LYS A 1 91 ? -8.258 33.938 16.219 1 96.12 91 LYS A O 1
ATOM 757 N N . GLU A 1 92 ? -6.699 32.438 16.469 1 94.12 92 GLU A N 1
ATOM 758 C CA . GLU A 1 92 ? -5.934 33.281 17.375 1 94.12 92 GLU A CA 1
ATOM 759 C C . GLU A 1 92 ? -5.449 34.562 16.672 1 94.12 92 GLU A C 1
ATOM 761 O O . GLU A 1 92 ? -5.531 35.656 17.234 1 94.12 92 GLU A O 1
ATOM 766 N N . LEU A 1 93 ? -4.973 34.375 15.5 1 93.19 93 LEU A N 1
ATOM 767 C CA . LEU A 1 93 ? -4.477 35.5 14.711 1 93.19 93 LEU A CA 1
ATOM 768 C C . LEU A 1 93 ? -5.602 36.469 14.406 1 93.19 93 LEU A C 1
ATOM 770 O O . LEU A 1 93 ? -5.422 37.688 14.516 1 93.19 93 LEU A O 1
ATOM 774 N N . ASN A 1 94 ? -6.695 35.969 14.062 1 90.94 94 ASN A N 1
ATOM 775 C CA . ASN A 1 94 ? -7.852 36.812 13.766 1 90.94 94 ASN A CA 1
ATOM 776 C C . ASN A 1 94 ? -8.352 37.531 15.016 1 90.94 94 ASN A C 1
ATOM 778 O O . ASN A 1 94 ? -8.781 38.688 14.938 1 90.94 94 ASN A O 1
ATOM 782 N N . SER A 1 95 ? -8.25 36.875 16.125 1 89.75 95 SER A N 1
ATOM 783 C CA . SER A 1 95 ? -8.633 37.5 17.375 1 89.75 95 SER A CA 1
ATOM 784 C C . SER A 1 95 ? -7.691 38.656 17.734 1 89.75 95 SER A C 1
ATOM 786 O O . SER A 1 95 ? -8.133 39.719 18.203 1 89.75 95 SER A O 1
ATOM 788 N N . LEU A 1 96 ? -6.512 38.562 17.469 1 85.06 96 LEU A N 1
ATOM 789 C CA . LEU A 1 96 ? -5.508 39.562 17.766 1 85.06 96 LEU A CA 1
ATOM 790 C C . LEU A 1 96 ? -5.598 40.75 16.781 1 85.06 96 LEU A C 1
ATOM 792 O O . LEU A 1 96 ? -5.422 41.906 17.156 1 85.06 96 LEU A O 1
ATOM 796 N N . ARG A 1 97 ? -5.891 40.438 15.609 1 85.12 97 ARG A N 1
ATOM 797 C CA . ARG A 1 97 ? -6.016 41.438 14.578 1 85.12 97 ARG A CA 1
ATOM 798 C C . ARG A 1 97 ? -7.277 42.281 14.789 1 85.12 97 ARG A C 1
ATOM 800 O O . ARG A 1 97 ? -7.316 43.469 14.422 1 85.12 97 ARG A O 1
ATOM 807 N N . ASN A 1 98 ? -8.312 41.844 15.422 1 80.88 98 ASN A N 1
ATOM 808 C CA . ASN A 1 98 ? -9.586 42.531 15.617 1 80.88 98 ASN A CA 1
ATOM 809 C C . ASN A 1 98 ? -9.727 43.062 17.047 1 80.88 98 ASN A C 1
ATOM 811 O O . ASN A 1 98 ? -10.82 43.438 17.453 1 80.88 98 ASN A O 1
ATOM 815 N N . MET A 1 99 ? -8.812 42.969 18.047 1 70.19 99 MET A N 1
ATOM 816 C CA . MET A 1 99 ? -8.883 43.625 19.359 1 70.19 99 MET A CA 1
ATOM 817 C C . MET A 1 99 ? -9.203 45.125 19.203 1 70.19 99 MET A C 1
ATOM 819 O O . MET A 1 99 ? -8.539 45.812 18.438 1 70.19 99 MET A O 1
ATOM 823 N N . PRO A 1 100 ? -10.383 45.781 19.609 1 57.19 100 PRO A N 1
ATOM 824 C CA . PRO A 1 100 ? -10.758 47.188 19.547 1 57.19 100 PRO A CA 1
ATOM 825 C C . PRO A 1 100 ? -9.688 48.094 20.109 1 57.19 100 PRO A C 1
ATOM 827 O O . PRO A 1 100 ? -9.117 47.812 21.172 1 57.19 100 PRO A O 1
ATOM 830 N N . LEU A 1 101 ? -8.945 48.938 19.484 1 51.84 101 LEU A N 1
ATOM 831 C CA . LEU A 1 101 ? -8.242 50.125 19.984 1 51.84 101 LEU A CA 1
ATOM 832 C C . LEU A 1 101 ? -9.047 50.812 21.078 1 51.84 101 LEU A C 1
ATOM 834 O O . LEU A 1 101 ? -8.609 51.812 21.641 1 51.84 101 LEU A O 1
ATOM 838 N N . GLU A 1 102 ? -10.195 50.625 21.359 1 51.16 102 GLU A N 1
ATOM 839 C CA . GLU A 1 102 ? -11.039 51.375 22.281 1 51.16 102 GLU A CA 1
ATOM 840 C C . GLU A 1 102 ? -10.523 51.281 23.703 1 51.16 102 GLU A C 1
ATOM 842 O O . GLU A 1 102 ? -10.836 52.125 24.562 1 51.16 102 GLU A O 1
ATOM 847 N N . GLU A 1 103 ? -9.922 50.375 24.172 1 50.78 103 GLU A N 1
ATOM 848 C CA . GLU A 1 103 ? -9.5 50.406 25.562 1 50.78 103 GLU A CA 1
ATOM 849 C C . GLU A 1 103 ? -8.398 51.406 25.797 1 50.78 103 GLU A C 1
ATOM 851 O O . GLU A 1 103 ? -8.164 51.844 26.938 1 50.78 103 GLU A O 1
ATOM 856 N N . SER A 1 104 ? -7.586 51.688 24.891 1 49.84 104 SER A N 1
ATOM 857 C CA . SER A 1 104 ? -6.617 52.75 25.109 1 49.84 104 SER A CA 1
ATOM 858 C C . SER A 1 104 ? -7.305 54.094 25.156 1 49.84 104 SER A C 1
ATOM 860 O O . SER A 1 104 ? -6.766 55.062 25.734 1 49.84 104 SER A O 1
ATOM 862 N N . ASN A 1 105 ? -8.383 54.375 24.484 1 47.88 105 ASN A N 1
ATOM 863 C CA . ASN A 1 105 ? -9.07 55.656 24.531 1 47.88 105 ASN A CA 1
ATOM 864 C C . ASN A 1 105 ? -9.922 55.781 25.797 1 47.88 105 ASN A C 1
ATOM 866 O O . ASN A 1 105 ? -10.375 56.875 26.141 1 47.88 105 ASN A O 1
ATOM 870 N N . TYR A 1 106 ? -10.398 54.844 26.375 1 50.38 106 TYR A N 1
ATOM 871 C CA . TYR A 1 106 ? -11.25 54.969 27.547 1 50.38 106 TYR A CA 1
ATOM 872 C C . TYR A 1 106 ? -10.414 55.281 28.797 1 50.38 106 TYR A C 1
ATOM 874 O O . TYR A 1 106 ? -10.898 55.938 29.719 1 50.38 106 TYR A O 1
ATOM 882 N N . SER A 1 107 ? -9.219 54.875 28.922 1 52.19 107 SER A N 1
ATOM 883 C CA . SER A 1 107 ? -8.508 55.219 30.156 1 52.19 107 SER A CA 1
ATOM 884 C C . SER A 1 107 ? -8.055 56.656 30.172 1 52.19 107 SER A C 1
ATOM 886 O O . SER A 1 107 ? -7.707 57.188 31.219 1 52.19 107 SER A O 1
ATOM 888 N N . THR A 1 108 ? -7.98 57.281 29.016 1 54.38 108 THR A N 1
ATOM 889 C CA . THR A 1 108 ? -7.617 58.719 29 1 54.38 108 THR A CA 1
ATOM 890 C C . THR A 1 108 ? -8.844 59.594 29.219 1 54.38 108 THR A C 1
ATOM 892 O O . THR A 1 108 ? -8.742 60.656 29.828 1 54.38 108 THR A O 1
ATOM 895 N N . GLU A 1 109 ? -10.008 59.188 28.891 1 53.66 109 GLU A N 1
ATOM 896 C CA . GLU A 1 109 ? -11.195 60.031 29.047 1 53.66 109 GLU A CA 1
ATOM 897 C C . GLU A 1 109 ? -11.703 59.969 30.484 1 53.66 109 GLU A C 1
ATOM 899 O O . GLU A 1 109 ? -12.18 60.969 31.016 1 53.66 109 GLU A O 1
ATOM 904 N N . SER A 1 110 ? -11.562 58.906 31.234 1 54.66 110 SER A N 1
ATOM 905 C CA . SER A 1 110 ? -12.078 58.844 32.594 1 54.66 110 SER A CA 1
ATOM 906 C C . SER A 1 110 ? -11.125 59.5 33.594 1 54.66 110 SER A C 1
ATOM 908 O O . SER A 1 110 ? -11.523 59.875 34.688 1 54.66 110 SER A O 1
ATOM 910 N N . ALA A 1 111 ? -9.867 59.688 33.188 1 55.31 111 ALA A N 1
ATOM 911 C CA . ALA A 1 111 ? -8.938 60.406 34.062 1 55.31 111 ALA A CA 1
ATOM 912 C C . ALA A 1 111 ? -9.109 61.906 33.938 1 55.31 111 ALA A C 1
ATOM 914 O O . ALA A 1 111 ? -8.852 62.656 34.875 1 55.31 111 ALA A O 1
ATOM 915 N N . SER A 1 112 ? -9.695 62.438 32.875 1 53.84 112 SER A N 1
ATOM 916 C CA . SER A 1 112 ? -9.875 63.875 32.719 1 53.84 112 SER A CA 1
ATOM 917 C C . SER A 1 112 ? -11.164 64.375 33.375 1 53.84 112 SER A C 1
ATOM 919 O O . SER A 1 112 ? -11.289 65.5 33.75 1 53.84 112 SER A O 1
ATOM 921 N N . SER A 1 113 ? -12.164 63.531 33.562 1 53.5 113 SER A N 1
ATOM 922 C CA . SER A 1 113 ? -13.43 64 34.094 1 53.5 113 SER A CA 1
ATOM 923 C C . SER A 1 113 ? -13.414 64.062 35.625 1 53.5 113 SER A C 1
ATOM 925 O O . SER A 1 113 ? -14.336 64.562 36.25 1 53.5 113 SER A O 1
ATOM 927 N N . ALA A 1 114 ? -12.453 63.406 36.281 1 50.31 114 ALA A N 1
ATOM 928 C CA . ALA A 1 114 ? -12.484 63.375 37.75 1 50.31 114 ALA A CA 1
ATOM 929 C C . ALA A 1 114 ? -11.93 64.688 38.312 1 50.31 114 ALA A C 1
ATOM 931 O O . ALA A 1 114 ? -11.688 64.812 39.531 1 50.31 114 ALA A O 1
ATOM 932 N N . VAL A 1 115 ? -11.602 65.75 37.531 1 49.06 115 VAL A N 1
ATOM 933 C CA . VAL A 1 115 ? -11.281 67 38.219 1 49.06 115 VAL A CA 1
ATOM 934 C C . VAL A 1 115 ? -12.555 67.688 38.75 1 49.06 115 VAL A C 1
ATOM 936 O O . VAL A 1 115 ? -13.438 68.062 37.969 1 49.06 115 VAL A O 1
ATOM 939 N N . SER A 1 116 ? -13.203 67.062 39.812 1 47.03 116 SER A N 1
ATOM 940 C CA . SER A 1 116 ? -14.328 67.5 40.625 1 47.03 116 SER A CA 1
ATOM 941 C C . SER A 1 116 ? -14.258 69 40.938 1 47.03 116 SER A C 1
ATOM 943 O O . SER A 1 116 ? -13.219 69.5 41.406 1 47.03 116 SER A O 1
ATOM 945 N N . GLU A 1 117 ? -15.117 69.812 40.469 1 50.69 117 GLU A N 1
ATOM 946 C CA . GLU A 1 117 ? -15.414 71.25 40.781 1 50.69 117 GLU A CA 1
ATOM 947 C C . GLU A 1 117 ? -15.672 71.438 42.281 1 50.69 117 GLU A C 1
ATOM 949 O O . GLU A 1 117 ? -16.328 70.562 42.906 1 50.69 117 GLU A O 1
ATOM 954 N N . PRO A 1 118 ? -15.008 72.25 43.031 1 51.5 118 PRO A N 1
ATOM 955 C CA . PRO A 1 118 ? -15.195 72.562 44.438 1 51.5 118 PRO A CA 1
ATOM 956 C C . PRO A 1 118 ? -16.656 72.938 44.781 1 51.5 118 PRO A C 1
ATOM 958 O O . PRO A 1 118 ? -17.281 73.75 44.094 1 51.5 118 PRO A O 1
ATOM 961 N N . THR A 1 119 ? -17.5 72.125 45.406 1 48.12 119 THR A N 1
ATOM 962 C CA . THR A 1 119 ? -18.875 72.25 45.906 1 48.12 119 THR A CA 1
ATOM 963 C C . THR A 1 119 ? -18.969 73.5 46.844 1 48.12 119 THR A C 1
ATOM 965 O O . THR A 1 119 ? -18.156 73.625 47.75 1 48.12 119 THR A O 1
ATOM 968 N N . PRO A 1 120 ? -19.625 74.5 46.531 1 47.62 120 PRO A N 1
ATOM 969 C CA . PRO A 1 120 ? -19.859 75.688 47.406 1 47.62 120 PRO A CA 1
ATOM 970 C C . PRO A 1 120 ? -20.547 75.312 48.719 1 47.62 120 PRO A C 1
ATOM 972 O O . PRO A 1 120 ? -21.281 74.375 48.781 1 47.62 120 PRO A O 1
ATOM 975 N N . ALA A 1 121 ? -20.172 75.812 49.906 1 46.72 121 ALA A N 1
ATOM 976 C CA . ALA A 1 121 ? -20.547 75.688 51.312 1 46.72 121 ALA A CA 1
ATOM 977 C C . ALA A 1 121 ? -22 76.062 51.531 1 46.72 121 ALA A C 1
ATOM 979 O O . ALA A 1 121 ? -22.438 77.125 51.156 1 46.72 121 ALA A O 1
ATOM 980 N N . THR A 1 122 ? -23.016 75.188 51.438 1 40.62 122 THR A N 1
ATOM 981 C CA . THR A 1 122 ? -24.438 75.375 51.719 1 40.62 122 THR A CA 1
ATOM 982 C C . THR A 1 122 ? -24.625 75.75 53.188 1 40.62 122 THR A C 1
ATOM 984 O O . THR A 1 122 ? -24.141 75.062 54.094 1 40.62 122 THR A O 1
ATOM 987 N N . ASP A 1 123 ? -24.859 77 53.688 1 37.84 123 ASP A N 1
ATOM 988 C CA . ASP A 1 123 ? -25.281 77.625 54.906 1 37.84 123 ASP A CA 1
ATOM 989 C C . ASP A 1 123 ? -26.594 77.062 55.438 1 37.84 123 ASP A C 1
ATOM 991 O O . ASP A 1 123 ? -27.312 77.688 56.188 1 37.84 123 ASP A O 1
ATOM 995 N N . SER A 1 124 ? -26.969 75.812 55.5 1 34.75 124 SER A N 1
ATOM 996 C CA . SER A 1 124 ? -28.266 75.25 55.875 1 34.75 124 SER A CA 1
ATOM 997 C C . SER A 1 124 ? -28.578 75.5 57.344 1 34.75 124 SER A C 1
ATOM 999 O O . SER A 1 124 ? -28.266 74.688 58.188 1 34.75 124 SER A O 1
ATOM 1001 N N . ALA A 1 125 ? -28.406 76.688 57.938 1 34.5 125 ALA A N 1
ATOM 1002 C CA . ALA A 1 125 ? -28.766 76.938 59.344 1 34.5 125 ALA A CA 1
ATOM 1003 C C . ALA A 1 125 ? -30.266 76.75 59.531 1 34.5 125 ALA A C 1
ATOM 1005 O O . ALA A 1 125 ? -30.797 77.125 60.594 1 34.5 125 ALA A O 1
ATOM 1006 N N . GLU A 1 126 ? -31.031 76.062 58.75 1 28.59 126 GLU A N 1
ATOM 1007 C CA . GLU A 1 126 ? -32.438 76.312 58.969 1 28.59 126 GLU A CA 1
ATOM 1008 C C . GLU A 1 126 ? -32.875 75.938 60.406 1 28.59 126 GLU A C 1
ATOM 1010 O O . GLU A 1 126 ? -32.219 75.062 61.031 1 28.59 126 GLU A O 1
ATOM 1015 N N . LYS A 1 127 ? -34.219 76 60.656 1 34.97 127 LYS A N 1
ATOM 1016 C CA . LYS A 1 127 ? -35.312 76.438 61.5 1 34.97 127 LYS A CA 1
ATOM 1017 C C . LYS A 1 127 ? -35.781 75.375 62.469 1 34.97 127 LYS A C 1
ATOM 1019 O O . LYS A 1 127 ? -36.875 75.5 63.031 1 34.97 127 LYS A O 1
ATOM 1024 N N . SER A 1 128 ? -35.031 74.312 62.906 1 29.36 128 SER A N 1
ATOM 1025 C CA . SER A 1 128 ? -35.875 73.25 63.5 1 29.36 128 SER A CA 1
ATOM 1026 C C . SER A 1 128 ? -36.438 73.688 64.812 1 29.36 128 SER A C 1
ATOM 1028 O O . SER A 1 128 ? -35.75 73.75 65.812 1 29.36 128 SER A O 1
ATOM 1030 N N . ALA A 1 129 ? -37.188 74.75 64.938 1 31.3 129 ALA A N 1
ATOM 1031 C CA . ALA A 1 129 ? -37.75 75.188 6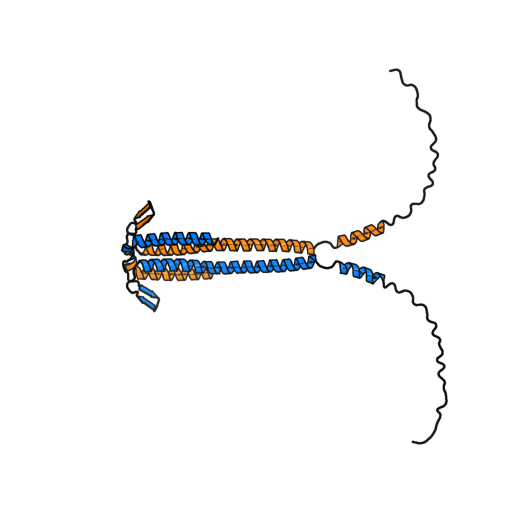6.188 1 31.3 129 ALA A CA 1
ATOM 1032 C C . ALA A 1 129 ? -38.719 74.125 66.75 1 31.3 129 ALA A C 1
ATOM 1034 O O . ALA A 1 129 ? -39.781 73.938 66.25 1 31.3 129 ALA A O 1
ATOM 1035 N N . GLY A 1 130 ? -38.25 72.875 67.062 1 27.09 130 GLY A N 1
ATOM 1036 C CA . GLY A 1 130 ? -39.156 71.938 67.688 1 27.09 130 GLY A CA 1
ATOM 1037 C C . GLY A 1 130 ? -39.75 72.375 69 1 27.09 130 GLY A C 1
ATOM 1038 O O . GLY A 1 130 ? -39.031 72.812 69.875 1 27.09 130 GLY A O 1
ATOM 1039 N N . SER A 1 131 ? -40.969 72.75 69 1 29.36 131 SER A N 1
ATOM 1040 C CA . SER A 1 131 ? -41.906 73.188 70.062 1 29.36 131 SER A CA 1
ATOM 1041 C C . SER A 1 131 ? -42 72.125 71.125 1 29.36 131 SER A C 1
ATOM 1043 O O . SER A 1 131 ? -42.062 70.938 70.875 1 29.36 131 SER A O 1
ATOM 1045 N N . GLU A 1 132 ? -41.625 72.25 72.438 1 29.23 132 GLU A N 1
ATOM 1046 C CA . GLU A 1 132 ? -41.469 71.688 73.812 1 29.23 132 GLU A CA 1
ATOM 1047 C C . GLU A 1 132 ? -42.812 71.25 74.375 1 29.23 132 GLU A C 1
ATOM 1049 O O . GLU A 1 132 ? -42.875 70.75 75.5 1 29.23 132 GLU A O 1
ATOM 1054 N N . GLU A 1 133 ? -43.969 71.438 73.75 1 29.2 133 GLU A N 1
ATOM 1055 C CA . GLU A 1 133 ? -44.938 71.688 74.812 1 29.2 133 GLU A CA 1
ATOM 1056 C C . GLU A 1 133 ? -45.031 70.562 75.812 1 29.2 133 GLU A C 1
ATOM 1058 O O . GLU A 1 133 ? -44.656 69.438 75.5 1 29.2 133 GLU A O 1
ATOM 1063 N N . SER A 1 134 ? -46.25 70.062 76.438 1 28.92 134 SER A N 1
ATOM 1064 C CA . SER A 1 134 ? -46.875 70.125 77.75 1 28.92 134 SER A CA 1
ATOM 1065 C C . SER A 1 134 ? -46.906 68.75 78.375 1 28.92 134 SER A C 1
ATOM 1067 O O . SER A 1 134 ? -47.312 68.625 79.562 1 28.92 134 SER A O 1
ATOM 1069 N N . GLN A 1 135 ? -46.531 67.562 77.812 1 28.81 135 GLN A N 1
ATOM 1070 C CA . GLN A 1 135 ? -47.469 66.5 78.312 1 28.81 135 GLN A CA 1
ATOM 1071 C C . GLN A 1 135 ? -47.094 66.125 79.75 1 28.81 135 GLN A C 1
ATOM 1073 O O . GLN A 1 135 ? -46.031 65.5 80 1 28.81 135 GLN A O 1
ATOM 1078 N N . GLU A 1 136 ? -47.344 66.688 80.812 1 29.16 136 GLU A N 1
ATOM 1079 C CA . GLU A 1 136 ? -47.125 66.438 82.25 1 29.16 136 GLU A CA 1
ATOM 1080 C C . GLU A 1 136 ? -47.781 65.125 82.688 1 29.16 136 GLU A C 1
ATOM 1082 O O . GLU A 1 136 ? -47.469 64.625 83.75 1 29.16 136 GLU A O 1
ATOM 1087 N N . GLU A 1 137 ? -48.969 64.688 82.312 1 34.06 137 GLU A N 1
ATOM 1088 C CA . GLU A 1 137 ? -49.844 64.188 83.312 1 34.06 137 GLU A CA 1
ATOM 1089 C C . GLU A 1 137 ? -49.25 62.969 84 1 34.06 137 GLU A C 1
ATOM 1091 O O . GLU A 1 137 ? -48.438 62.281 83.375 1 34.06 137 GLU A O 1
ATOM 1096 N N . THR A 1 138 ? -49.875 62.281 85.312 1 32.66 138 THR A N 1
ATOM 1097 C CA . THR A 1 138 ? -50.219 61.938 86.688 1 32.66 138 THR A CA 1
ATOM 1098 C C . THR A 1 138 ? -50.344 60.438 86.812 1 32.66 138 THR A C 1
ATOM 1100 O O . THR A 1 138 ? -49.719 59.844 87.75 1 32.66 138 THR A O 1
ATOM 1103 N N . SER A 1 139 ? -51.5 59.75 87 1 34.28 139 SER A N 1
ATOM 1104 C CA . SER A 1 139 ? -51.844 58.812 88.062 1 34.28 139 SER A CA 1
ATOM 1105 C C . SER A 1 139 ? -51.219 57.438 87.875 1 34.28 139 SER A C 1
ATOM 1107 O O . SER A 1 139 ? -50.531 56.906 88.75 1 34.28 139 SER A O 1
ATOM 1109 N N . PHE A 1 140 ? -52.031 56.312 87.5 1 36.25 140 PHE A N 1
ATOM 1110 C CA . PHE A 1 140 ? -52.656 55.281 88.312 1 36.25 140 PHE A CA 1
ATOM 1111 C C . PHE A 1 140 ? -51.906 53.969 88.188 1 36.25 140 PHE A C 1
ATOM 1113 O O . PHE A 1 140 ? -51.875 53.156 89.125 1 36.25 140 PHE A O 1
ATOM 1120 N N . LYS A 1 141 ? -51.156 53.312 87.188 1 26.55 141 LYS A N 1
ATOM 1121 C CA . LYS A 1 141 ? -51.25 51.875 87.375 1 26.55 141 LYS A CA 1
ATOM 1122 C C . LYS A 1 141 ? -50.281 51.406 88.5 1 26.55 141 LYS A C 1
ATOM 1124 O O . LYS A 1 141 ? -49.156 51.875 88.562 1 26.55 141 LYS A O 1
ATOM 1129 N N . MET B 1 1 ? 5.879 0.935 16.125 1 79.19 1 MET B N 1
ATOM 1130 C CA . MET B 1 1 ? 5.273 0.542 14.852 1 79.19 1 MET B CA 1
ATOM 1131 C C . MET B 1 1 ? 6.234 -0.303 14.023 1 79.19 1 MET B C 1
ATOM 1133 O O . MET B 1 1 ? 5.84 -1.321 13.453 1 79.19 1 MET B O 1
ATOM 1137 N N . ARG B 1 2 ? 7.492 -0.182 14.148 1 84.56 2 ARG B N 1
ATOM 1138 C CA . ARG B 1 2 ? 8.5 -0.882 13.359 1 84.56 2 ARG B CA 1
ATOM 1139 C C . ARG B 1 2 ? 8.578 -2.354 13.75 1 84.56 2 ARG B C 1
ATOM 1141 O O . ARG B 1 2 ? 8.68 -3.227 12.883 1 84.56 2 ARG B O 1
ATOM 1148 N N . TYR B 1 3 ? 8.43 -2.594 14.945 1 89.75 3 TYR B N 1
ATOM 1149 C CA . TYR B 1 3 ? 8.57 -3.951 15.461 1 89.75 3 TYR B CA 1
ATOM 1150 C C . TYR B 1 3 ? 7.371 -4.809 15.078 1 89.75 3 TYR B C 1
ATOM 1152 O O . TYR B 1 3 ? 7.516 -6.004 14.805 1 89.75 3 TYR B O 1
ATOM 1160 N N . LEU B 1 4 ? 6.215 -4.207 15.078 1 88 4 LEU B N 1
ATOM 1161 C CA . LEU B 1 4 ? 5 -4.934 14.727 1 88 4 LEU B CA 1
ATOM 1162 C C . LEU B 1 4 ? 5.043 -5.395 13.273 1 88 4 LEU B C 1
ATOM 1164 O O . LEU B 1 4 ? 4.652 -6.523 12.961 1 88 4 LEU B O 1
ATOM 1168 N N . LYS B 1 5 ? 5.508 -4.531 12.438 1 89.31 5 LYS B N 1
ATOM 1169 C CA . LYS B 1 5 ? 5.656 -4.887 11.031 1 89.31 5 LYS B CA 1
ATOM 1170 C C . LYS B 1 5 ? 6.664 -6.02 10.859 1 89.31 5 LYS B C 1
ATOM 1172 O O . LYS B 1 5 ? 6.441 -6.938 10.062 1 89.31 5 LYS B O 1
ATOM 1177 N N . LEU B 1 6 ? 7.703 -5.945 11.625 1 91.44 6 LEU B N 1
ATOM 1178 C CA . LEU B 1 6 ? 8.734 -6.977 11.562 1 91.44 6 LEU B CA 1
ATOM 1179 C C . LEU B 1 6 ? 8.18 -8.32 12.023 1 91.44 6 LEU B C 1
ATOM 1181 O O . LEU B 1 6 ? 8.461 -9.352 11.414 1 91.44 6 LEU B O 1
ATOM 1185 N N . PHE B 1 7 ? 7.477 -8.188 13.086 1 93 7 PHE B N 1
ATOM 1186 C CA . PHE B 1 7 ? 6.871 -9.398 13.641 1 93 7 PHE B CA 1
ATOM 1187 C C . PHE B 1 7 ? 5.902 -10.023 12.641 1 93 7 PHE B C 1
ATOM 1189 O O . PHE B 1 7 ? 5.93 -11.234 12.422 1 93 7 PHE B O 1
ATOM 1196 N N . ALA B 1 8 ? 5.094 -9.258 12.008 1 92 8 ALA B N 1
ATOM 1197 C CA . ALA B 1 8 ? 4.125 -9.734 11.023 1 92 8 ALA B CA 1
ATOM 1198 C C . ALA B 1 8 ? 4.824 -10.359 9.82 1 92 8 ALA B C 1
ATOM 1200 O O . ALA B 1 8 ? 4.391 -11.398 9.312 1 92 8 ALA B O 1
ATOM 1201 N N . PHE B 1 9 ? 5.887 -9.711 9.484 1 92.19 9 PHE B N 1
ATOM 1202 C CA . PHE B 1 9 ? 6.664 -10.203 8.352 1 92.19 9 PHE B CA 1
ATOM 1203 C C . PHE B 1 9 ? 7.277 -11.562 8.656 1 92.19 9 PHE B C 1
ATOM 1205 O O . PHE B 1 9 ? 7.266 -12.461 7.812 1 92.19 9 PHE B O 1
ATOM 1212 N N . ILE B 1 10 ? 7.762 -11.742 9.875 1 95.19 10 ILE B N 1
ATOM 1213 C CA . ILE B 1 10 ? 8.383 -13 10.281 1 95.19 10 ILE B CA 1
ATOM 1214 C C . ILE B 1 10 ? 7.34 -14.109 10.305 1 95.19 10 ILE B C 1
ATOM 1216 O O . ILE B 1 10 ? 7.59 -15.219 9.805 1 95.19 10 ILE B O 1
ATOM 1220 N N . ILE B 1 11 ? 6.246 -13.828 10.812 1 94.69 11 ILE B N 1
ATOM 1221 C CA . ILE B 1 11 ? 5.168 -14.812 10.883 1 94.69 11 ILE B CA 1
ATOM 1222 C C . ILE B 1 11 ? 4.762 -15.242 9.477 1 94.69 11 ILE B C 1
ATOM 1224 O O . ILE B 1 11 ? 4.617 -16.438 9.203 1 94.69 11 ILE B O 1
ATOM 1228 N N . PHE B 1 12 ? 4.586 -14.328 8.578 1 94.44 12 PHE B N 1
ATOM 1229 C CA . PHE B 1 12 ? 4.223 -14.609 7.195 1 94.44 12 PHE B CA 1
ATOM 1230 C C . PHE B 1 12 ? 5.285 -15.477 6.527 1 94.44 12 PHE B C 1
ATOM 1232 O O . PHE B 1 12 ? 4.961 -16.438 5.824 1 94.44 12 PHE B O 1
ATOM 1239 N N . PHE B 1 13 ? 6.492 -15.141 6.809 1 94.56 13 PHE B N 1
ATOM 1240 C CA . PHE B 1 13 ? 7.598 -15.867 6.191 1 94.56 13 PHE B CA 1
ATOM 1241 C C . PHE B 1 13 ? 7.641 -17.312 6.676 1 94.56 13 PHE B C 1
ATOM 1243 O O . PHE B 1 13 ? 7.824 -18.234 5.879 1 94.56 13 PHE B O 1
ATOM 1250 N N . VAL B 1 14 ? 7.414 -17.531 7.949 1 94.56 14 VAL B N 1
ATOM 1251 C CA . VAL B 1 14 ? 7.441 -18.875 8.523 1 94.56 14 VAL B CA 1
ATOM 1252 C C . VAL B 1 14 ? 6.289 -19.703 7.961 1 94.56 14 VAL B C 1
ATOM 1254 O O . VAL B 1 14 ? 6.477 -20.859 7.59 1 94.56 14 VAL B O 1
ATOM 1257 N N . LEU B 1 15 ? 5.156 -19.109 7.828 1 93.62 15 LEU B N 1
ATOM 1258 C CA . LEU B 1 15 ? 3.992 -19.797 7.281 1 93.62 15 LEU B CA 1
ATOM 1259 C C . LEU B 1 15 ? 4.215 -20.156 5.816 1 93.62 15 LEU B C 1
ATOM 1261 O O . LEU B 1 15 ? 3.871 -21.266 5.383 1 93.62 15 LEU B O 1
ATOM 1265 N N . ALA B 1 16 ? 4.77 -19.188 5.039 1 94.69 16 ALA B N 1
ATOM 1266 C CA . ALA B 1 16 ? 5.082 -19.438 3.635 1 94.69 16 ALA B CA 1
ATOM 1267 C C . ALA B 1 16 ? 6.09 -20.578 3.494 1 94.69 16 ALA B C 1
ATOM 1269 O O . ALA B 1 16 ? 5.945 -21.438 2.625 1 94.69 16 ALA B O 1
ATOM 1270 N N . MET B 1 17 ? 7.082 -20.594 4.402 1 94.88 17 MET B N 1
ATOM 1271 C CA . MET B 1 17 ? 8.117 -21.625 4.379 1 94.88 17 MET B CA 1
ATOM 1272 C C . MET B 1 17 ? 7.52 -22.984 4.676 1 94.88 17 MET B C 1
ATOM 1274 O O . MET B 1 17 ? 7.816 -23.969 3.986 1 94.88 17 MET B O 1
ATOM 1278 N N . ILE B 1 18 ? 6.711 -23.094 5.672 1 93.31 18 ILE B N 1
ATOM 1279 C CA . ILE B 1 18 ? 6.035 -24.344 6.031 1 93.31 18 ILE B CA 1
ATOM 1280 C C . ILE B 1 18 ? 5.203 -24.828 4.852 1 93.31 18 ILE B C 1
ATOM 1282 O O . ILE B 1 18 ? 5.242 -26.016 4.508 1 93.31 18 ILE B O 1
ATOM 1286 N N . PHE B 1 19 ? 4.512 -23.938 4.191 1 93.38 19 PHE B N 1
ATOM 1287 C CA . PHE B 1 19 ? 3.668 -24.281 3.049 1 93.38 19 PHE B CA 1
ATOM 1288 C C . PHE B 1 19 ? 4.504 -24.844 1.907 1 93.38 19 PHE B C 1
ATOM 1290 O O . PHE B 1 19 ? 4.148 -25.875 1.324 1 93.38 19 PHE B O 1
ATOM 1297 N N . PHE B 1 20 ? 5.617 -24.203 1.636 1 93 20 PHE B N 1
ATOM 1298 C CA . PHE B 1 20 ? 6.438 -24.641 0.512 1 93 20 PHE B CA 1
ATOM 1299 C C . PHE B 1 20 ? 7.129 -25.953 0.826 1 93 20 PHE B C 1
ATOM 1301 O O . PHE B 1 20 ? 7.25 -26.812 -0.044 1 93 20 PHE B O 1
ATOM 1308 N N . VAL B 1 21 ? 7.531 -26.172 2.084 1 93 21 VAL B N 1
ATOM 1309 C CA . VAL B 1 21 ? 8.203 -27.406 2.482 1 93 21 VAL B CA 1
ATOM 1310 C C . VAL B 1 21 ? 7.219 -28.562 2.451 1 93 21 VAL B C 1
ATOM 1312 O O . VAL B 1 21 ? 7.562 -29.672 2.027 1 93 21 VAL B O 1
ATOM 1315 N N . GLN B 1 22 ? 6.008 -28.297 2.799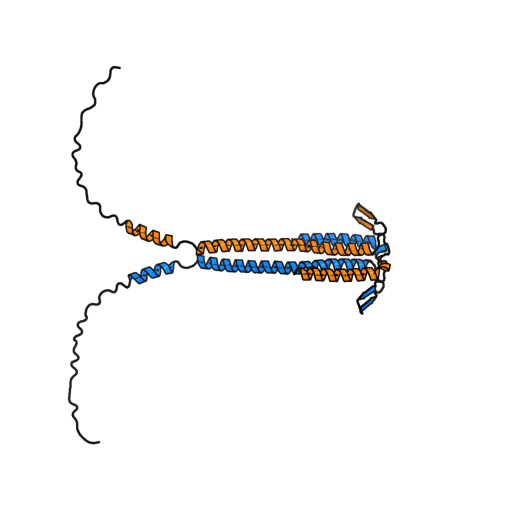 1 91.94 22 GLN B N 1
ATOM 1316 C CA . GLN B 1 22 ? 4.992 -29.344 2.859 1 91.94 22 GLN B CA 1
ATOM 1317 C C . GLN B 1 22 ? 4.496 -29.703 1.465 1 91.94 22 GLN B C 1
ATOM 1319 O O . GLN B 1 22 ? 3.992 -30.812 1.251 1 91.94 22 GLN B O 1
ATOM 1324 N N . ASN B 1 23 ? 4.641 -28.797 0.468 1 93.81 23 ASN B N 1
ATOM 1325 C CA . ASN B 1 23 ? 4.117 -29 -0.878 1 93.81 23 ASN B CA 1
ATOM 1326 C C . ASN B 1 23 ? 5.234 -29.031 -1.918 1 93.81 23 ASN B C 1
ATOM 1328 O O . ASN B 1 23 ? 5.047 -28.562 -3.045 1 93.81 23 ASN B O 1
ATOM 1332 N N . THR B 1 24 ? 6.348 -29.5 -1.522 1 91.94 24 THR B N 1
ATOM 1333 C CA . THR B 1 24 ? 7.5 -29.547 -2.418 1 91.94 24 THR B CA 1
ATOM 1334 C C . THR B 1 24 ? 7.223 -30.484 -3.596 1 91.94 24 THR B C 1
ATOM 1336 O O . THR B 1 24 ? 7.539 -30.156 -4.742 1 91.94 24 THR B O 1
ATOM 1339 N N . GLY B 1 25 ? 6.668 -31.562 -3.418 1 90.81 25 GLY B N 1
ATOM 1340 C CA . GLY B 1 25 ? 6.352 -32.531 -4.461 1 90.81 25 GLY B CA 1
ATOM 1341 C C . GLY B 1 25 ? 5.445 -31.953 -5.539 1 90.81 25 GLY B C 1
ATOM 1342 O O . GLY B 1 25 ? 5.879 -31.734 -6.668 1 90.81 25 GLY B O 1
ATOM 1343 N N . PRO B 1 26 ? 4.23 -31.672 -5.098 1 89.62 26 PRO B N 1
ATOM 1344 C CA . PRO B 1 26 ? 3.271 -31.125 -6.062 1 89.62 26 PRO B CA 1
ATOM 1345 C C . PRO B 1 26 ? 3.75 -29.812 -6.695 1 89.62 26 PRO B C 1
ATOM 1347 O O . PRO B 1 26 ? 3.455 -29.547 -7.863 1 89.62 26 PRO B O 1
ATOM 1350 N N . LEU B 1 27 ? 4.539 -29.031 -5.984 1 91.94 27 LEU B N 1
ATOM 1351 C CA . LEU B 1 27 ? 4.938 -27.703 -6.465 1 91.94 27 LEU B CA 1
ATOM 1352 C C . LEU B 1 27 ? 6.211 -27.797 -7.301 1 91.94 27 LEU B C 1
ATOM 1354 O O . LEU B 1 27 ? 6.582 -26.844 -7.98 1 91.94 27 LEU B O 1
ATOM 1358 N N . SER B 1 28 ? 6.809 -28.938 -7.297 1 91.88 28 SER B N 1
ATOM 1359 C CA . SER B 1 28 ? 8.047 -29.094 -8.055 1 91.88 28 SER B CA 1
ATOM 1360 C C . SER B 1 28 ? 7.773 -29.578 -9.469 1 91.88 28 SER B C 1
ATOM 1362 O O . SER B 1 28 ? 8.688 -29.641 -10.297 1 91.88 28 SER B O 1
ATOM 1364 N N . SER B 1 29 ? 6.535 -29.859 -9.75 1 88.25 29 SER B N 1
ATOM 1365 C CA . SER B 1 29 ? 6.184 -30.203 -11.125 1 88.25 29 SER B CA 1
ATOM 1366 C C . SER B 1 29 ? 6.402 -29.031 -12.07 1 88.25 29 SER B C 1
ATOM 1368 O O . SER B 1 29 ? 6.168 -27.875 -11.711 1 88.25 29 SER B O 1
ATOM 1370 N N . THR B 1 30 ? 6.883 -29.391 -13.273 1 89.88 30 THR B N 1
ATOM 1371 C CA . THR B 1 30 ? 7.25 -28.312 -14.195 1 89.88 30 THR B CA 1
ATOM 1372 C C . THR B 1 30 ? 6.145 -28.094 -15.227 1 89.88 30 THR B C 1
ATOM 1374 O O . THR B 1 30 ? 5.375 -29 -15.531 1 89.88 30 THR B O 1
ATOM 1377 N N . LEU B 1 31 ? 6.035 -26.828 -15.57 1 87.12 31 LEU B N 1
ATOM 1378 C CA . LEU B 1 31 ? 5.105 -26.469 -16.641 1 87.12 31 LEU B CA 1
ATOM 1379 C C . LEU B 1 31 ? 5.75 -25.484 -17.609 1 87.12 31 LEU B C 1
ATOM 1381 O O . LEU B 1 31 ? 6.719 -24.812 -17.266 1 87.12 31 LEU B O 1
ATOM 1385 N N . GLU B 1 32 ? 5.246 -25.625 -18.812 1 90.06 32 GLU B N 1
ATOM 1386 C CA . GLU B 1 32 ? 5.684 -24.688 -19.828 1 90.06 32 GLU B CA 1
ATOM 1387 C C . GLU B 1 32 ? 4.664 -23.562 -20.047 1 90.06 32 GLU B C 1
ATOM 1389 O O . GLU B 1 32 ? 3.488 -23.828 -20.312 1 90.06 32 GLU B O 1
ATOM 1394 N N . LEU B 1 33 ? 5.156 -22.344 -19.812 1 90.94 33 LEU B N 1
ATOM 1395 C CA . LEU B 1 33 ? 4.266 -21.188 -19.938 1 90.94 33 LEU B CA 1
ATOM 1396 C C . LEU B 1 33 ? 4.559 -20.406 -21.2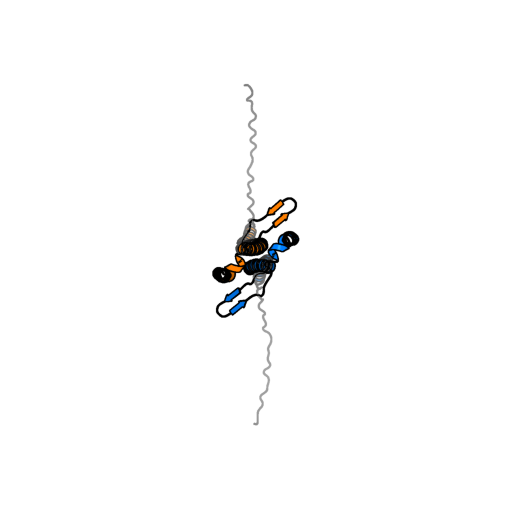03 1 90.94 33 LEU B C 1
ATOM 1398 O O . LEU B 1 33 ? 5.684 -20.422 -21.703 1 90.94 33 LEU B O 1
ATOM 1402 N N . LYS B 1 34 ? 3.498 -19.859 -21.734 1 90.62 34 LYS B N 1
ATOM 1403 C CA . LYS B 1 34 ? 3.594 -19.031 -22.922 1 90.62 34 LYS B CA 1
ATOM 1404 C C . LYS B 1 34 ? 2.963 -17.656 -22.703 1 90.62 34 LYS B C 1
ATOM 1406 O O . LYS B 1 34 ? 1.971 -17.531 -21.984 1 90.62 34 LYS B O 1
ATOM 1411 N N . PHE B 1 35 ? 3.641 -16.672 -23.188 1 90.25 35 PHE B N 1
ATOM 1412 C CA . PHE B 1 35 ? 3.1 -15.312 -23.172 1 90.25 35 PHE B CA 1
ATOM 1413 C C . PHE B 1 35 ? 3.32 -14.633 -24.516 1 90.25 35 PHE B C 1
ATOM 1415 O O . PHE B 1 35 ? 4.445 -14.266 -24.859 1 90.25 35 PHE B O 1
ATOM 1422 N N . GLU B 1 36 ? 2.24 -14.492 -25.203 1 88.5 36 GLU B N 1
ATOM 1423 C CA . GLU B 1 36 ? 2.299 -13.844 -26.516 1 88.5 36 GLU B CA 1
ATOM 1424 C C . GLU B 1 36 ? 1.549 -12.516 -26.5 1 88.5 36 GLU B C 1
ATOM 1426 O O . GLU B 1 36 ? 0.354 -12.477 -26.203 1 88.5 36 GLU B O 1
ATOM 1431 N N . LEU B 1 37 ? 2.354 -11.461 -26.641 1 87.44 37 LEU B N 1
ATOM 1432 C CA . LEU B 1 37 ? 1.776 -10.125 -26.734 1 87.44 37 LEU B CA 1
ATOM 1433 C C . LEU B 1 37 ? 2.115 -9.492 -28.094 1 87.44 37 LEU B C 1
ATOM 1435 O O . LEU B 1 37 ? 3.27 -9.141 -28.344 1 87.44 37 LEU B O 1
ATOM 1439 N N . LEU B 1 38 ? 1.001 -9.297 -28.844 1 85 38 LEU B N 1
ATOM 1440 C CA . LEU B 1 38 ? 1.187 -8.727 -30.172 1 85 38 LEU B CA 1
ATOM 1441 C C . LEU B 1 38 ? 2.273 -9.477 -30.938 1 85 38 LEU B C 1
ATOM 1443 O O . LEU B 1 38 ? 2.092 -10.641 -31.297 1 85 38 LEU B O 1
ATOM 1447 N N . GLN B 1 39 ? 3.455 -8.844 -31.062 1 83.12 39 GLN B N 1
ATOM 1448 C CA . GLN B 1 39 ? 4.523 -9.461 -31.844 1 83.12 39 GLN B CA 1
ATOM 1449 C C . GLN B 1 39 ? 5.586 -10.07 -30.922 1 83.12 39 GLN B C 1
ATOM 1451 O O . GLN B 1 39 ? 6.547 -10.672 -31.406 1 83.12 39 GLN B O 1
ATOM 1456 N N . TRP B 1 40 ? 5.402 -9.984 -29.672 1 83.19 40 TRP B N 1
ATOM 1457 C CA . TRP B 1 40 ? 6.363 -10.516 -28.719 1 83.19 40 TRP B CA 1
ATOM 1458 C C . TRP B 1 40 ? 5.891 -11.852 -28.156 1 83.19 40 TRP B C 1
ATOM 1460 O O . TRP B 1 40 ? 4.758 -11.961 -27.672 1 83.19 40 TRP B O 1
ATOM 1470 N N . SER B 1 41 ? 6.688 -12.93 -28.562 1 83.5 41 SER B N 1
ATOM 1471 C CA . SER B 1 41 ? 6.34 -14.25 -28.031 1 83.5 41 SER B CA 1
ATOM 1472 C C . SER B 1 41 ? 7.395 -14.75 -27.047 1 83.5 41 SER B C 1
ATOM 1474 O O . SER B 1 41 ? 8.586 -14.75 -27.359 1 83.5 41 SER B O 1
ATOM 1476 N N . TRP B 1 42 ? 6.922 -14.914 -25.828 1 82.62 42 TRP B N 1
ATOM 1477 C CA . TRP B 1 42 ? 7.805 -15.445 -24.797 1 82.62 42 TRP B CA 1
ATOM 1478 C C . TRP B 1 42 ? 7.387 -16.859 -24.391 1 82.62 42 TRP B C 1
ATOM 1480 O O . TRP B 1 42 ? 6.223 -17.094 -24.062 1 82.62 42 TRP B O 1
ATOM 1490 N N . LEU B 1 43 ? 8.234 -17.828 -24.75 1 81.69 43 LEU B N 1
ATOM 1491 C CA . LEU B 1 43 ? 8.039 -19.203 -24.328 1 81.69 43 LEU B CA 1
ATOM 1492 C C . LEU B 1 43 ? 9.008 -19.578 -23.219 1 81.69 43 LEU B C 1
ATOM 1494 O O . LEU B 1 43 ? 10.219 -19.406 -23.359 1 81.69 43 LEU B O 1
ATOM 1498 N N . SER B 1 44 ? 8.383 -19.984 -22.172 1 77.69 44 SER B N 1
ATOM 1499 C CA . SER B 1 44 ? 9.242 -20.297 -21.031 1 77.69 44 SER B CA 1
ATOM 1500 C C . SER B 1 44 ? 9.773 -21.719 -21.109 1 77.69 44 SER B C 1
ATOM 1502 O O . SER B 1 44 ? 9.125 -22.594 -21.672 1 77.69 44 SER B O 1
ATOM 1504 N N . LYS B 1 45 ? 11.016 -21.828 -20.719 1 85.56 45 LYS B N 1
ATOM 1505 C CA . LYS B 1 45 ? 11.484 -23.188 -20.406 1 85.56 45 LYS B CA 1
ATOM 1506 C C . LYS B 1 45 ? 10.68 -23.797 -19.266 1 85.56 45 LYS B C 1
ATOM 1508 O O . LYS B 1 45 ? 9.969 -23.078 -18.547 1 85.56 45 LYS B O 1
ATOM 1513 N N . PRO B 1 46 ? 10.719 -25.078 -19.203 1 88.94 46 PRO B N 1
ATOM 1514 C CA . PRO B 1 46 ? 9.992 -25.703 -18.109 1 88.94 46 PRO B CA 1
ATOM 1515 C C . PRO B 1 46 ? 10.367 -25.125 -16.75 1 88.94 46 PRO B C 1
ATOM 1517 O O . PRO B 1 46 ? 11.547 -25.125 -16.375 1 88.94 46 PRO B O 1
ATOM 1520 N N . LEU B 1 47 ? 9.461 -24.5 -16.172 1 89.62 47 LEU B N 1
ATOM 1521 C CA . LEU B 1 47 ? 9.648 -23.891 -14.859 1 89.62 47 LEU B CA 1
ATOM 1522 C C . LEU B 1 47 ? 8.805 -24.609 -13.812 1 89.62 47 LEU B C 1
ATOM 1524 O O . LEU B 1 47 ? 7.656 -24.984 -14.078 1 89.62 47 LEU B O 1
ATOM 1528 N N . PRO B 1 48 ? 9.5 -24.812 -12.672 1 90.56 48 PRO B N 1
ATOM 1529 C CA . PRO B 1 48 ? 8.703 -25.391 -11.594 1 90.56 48 PRO B CA 1
ATOM 1530 C C . PRO B 1 48 ? 7.5 -24.531 -11.211 1 90.56 48 PRO B C 1
ATOM 1532 O O . PRO B 1 48 ? 7.57 -23.297 -11.289 1 90.56 48 PRO B O 1
ATOM 1535 N N . PHE B 1 49 ? 6.484 -25.141 -10.688 1 91.5 49 PHE B N 1
ATOM 1536 C CA . PHE B 1 49 ? 5.242 -24.469 -10.328 1 91.5 49 PHE B CA 1
ATOM 1537 C C . PHE B 1 49 ? 5.477 -23.453 -9.219 1 91.5 49 PHE B C 1
ATOM 1539 O O . PHE B 1 49 ? 4.844 -22.391 -9.203 1 91.5 49 PHE B O 1
ATOM 1546 N N . TYR B 1 50 ? 6.379 -23.844 -8.344 1 92.75 50 TYR B N 1
ATOM 1547 C CA . TYR B 1 50 ? 6.602 -22.938 -7.215 1 92.75 50 TYR B CA 1
ATOM 1548 C C . TYR B 1 50 ? 7.141 -21.594 -7.695 1 92.75 50 TYR B C 1
ATOM 1550 O O . TYR B 1 50 ? 6.914 -20.562 -7.055 1 92.75 50 TYR B O 1
ATOM 1558 N N . VAL B 1 51 ? 7.84 -21.562 -8.82 1 92.94 51 VAL B N 1
ATOM 1559 C CA . VAL B 1 51 ? 8.359 -20.312 -9.375 1 92.94 51 VAL B CA 1
ATOM 1560 C C . VAL B 1 51 ? 7.199 -19.453 -9.867 1 92.94 51 VAL B C 1
ATOM 1562 O O . VAL B 1 51 ? 7.188 -18.234 -9.648 1 92.94 51 VAL B O 1
ATOM 1565 N N . VAL B 1 52 ? 6.211 -20.047 -10.461 1 93.25 52 VAL B N 1
ATOM 1566 C CA . VAL B 1 52 ? 5.043 -19.344 -10.977 1 93.25 52 VAL B CA 1
ATOM 1567 C C . VAL B 1 52 ? 4.234 -18.766 -9.812 1 93.25 52 VAL B C 1
ATOM 1569 O O . VAL B 1 52 ? 3.785 -17.609 -9.875 1 93.25 52 VAL B O 1
ATOM 1572 N N . VAL B 1 53 ? 4.141 -19.5 -8.773 1 94.69 53 VAL B N 1
ATOM 1573 C CA . VAL B 1 53 ? 3.408 -19.078 -7.586 1 94.69 53 VAL B CA 1
ATOM 1574 C C . VAL B 1 53 ? 4.102 -17.891 -6.945 1 94.69 53 VAL B C 1
ATOM 1576 O O . VAL B 1 53 ? 3.453 -16.891 -6.594 1 94.69 53 VAL B O 1
ATOM 1579 N N . LEU B 1 54 ? 5.418 -17.953 -6.859 1 95.25 54 LEU B N 1
ATOM 1580 C CA . LEU B 1 54 ? 6.203 -16.891 -6.254 1 95.25 54 LEU B CA 1
ATOM 1581 C C . LEU B 1 54 ? 6.133 -15.617 -7.098 1 95.25 54 LEU B C 1
ATOM 1583 O O . LEU B 1 54 ? 6.035 -14.516 -6.555 1 95.25 54 LEU B O 1
ATOM 1587 N N . ILE B 1 55 ? 6.141 -15.75 -8.398 1 94.69 55 ILE B N 1
ATOM 1588 C CA . ILE B 1 55 ? 6.035 -14.602 -9.297 1 94.69 55 ILE B CA 1
ATOM 1589 C C . ILE B 1 55 ? 4.66 -13.953 -9.148 1 94.69 55 ILE B C 1
ATOM 1591 O O . ILE B 1 55 ? 4.547 -12.734 -9.055 1 94.69 55 ILE B O 1
ATOM 1595 N N . ALA B 1 56 ? 3.658 -14.797 -9.141 1 95.38 56 ALA B N 1
ATOM 1596 C CA . ALA B 1 56 ? 2.301 -14.297 -8.961 1 95.38 56 ALA B CA 1
ATOM 1597 C C . ALA B 1 56 ? 2.172 -13.531 -7.648 1 95.38 56 ALA B C 1
ATOM 1599 O O . ALA B 1 56 ? 1.59 -12.445 -7.609 1 95.38 56 ALA B O 1
ATOM 1600 N N . PHE B 1 57 ? 2.734 -14.102 -6.594 1 96.25 57 PHE B N 1
ATOM 1601 C CA . PHE B 1 57 ? 2.75 -13.445 -5.289 1 96.25 57 PHE B CA 1
ATOM 1602 C C . PHE B 1 57 ? 3.459 -12.102 -5.367 1 96.25 57 PHE B C 1
ATOM 1604 O O . PHE B 1 57 ? 2.943 -11.094 -4.883 1 96.25 57 PHE B O 1
ATOM 1611 N N . ALA B 1 58 ? 4.641 -12.047 -5.977 1 96.38 58 ALA B N 1
ATOM 1612 C CA . ALA B 1 58 ? 5.438 -10.836 -6.109 1 96.38 58 ALA B CA 1
ATOM 1613 C C . ALA B 1 58 ? 4.688 -9.773 -6.914 1 96.38 58 ALA B C 1
ATOM 1615 O O . ALA B 1 58 ? 4.664 -8.602 -6.535 1 96.38 58 ALA B O 1
ATOM 1616 N N . VAL B 1 59 ? 4.016 -10.188 -7.977 1 95.19 59 VAL B N 1
ATOM 1617 C CA . VAL B 1 59 ? 3.266 -9.266 -8.828 1 95.19 59 VAL B CA 1
ATOM 1618 C C . VAL B 1 59 ? 2.111 -8.656 -8.039 1 95.19 59 VAL B C 1
ATOM 1620 O O . VAL B 1 59 ? 1.896 -7.441 -8.086 1 95.19 59 VAL B O 1
ATOM 1623 N N . GLY B 1 60 ? 1.417 -9.453 -7.289 1 96.19 60 GLY B N 1
ATOM 1624 C CA . GLY B 1 60 ? 0.363 -8.945 -6.43 1 96.19 60 GLY B CA 1
ATOM 1625 C C . GLY B 1 60 ? 0.864 -7.945 -5.402 1 96.19 60 GLY B C 1
ATOM 1626 O O . GLY B 1 60 ? 0.281 -6.871 -5.234 1 96.19 60 GLY B O 1
ATOM 1627 N N . ALA B 1 61 ? 1.938 -8.312 -4.816 1 95.88 61 ALA B N 1
ATOM 1628 C CA . ALA B 1 61 ? 2.537 -7.445 -3.807 1 95.88 61 ALA B CA 1
ATOM 1629 C C . ALA B 1 61 ? 3.008 -6.133 -4.422 1 95.88 61 ALA B C 1
ATOM 1631 O O . ALA B 1 61 ? 2.721 -5.055 -3.893 1 95.88 61 ALA B O 1
ATOM 1632 N N . ILE B 1 62 ? 3.637 -6.188 -5.523 1 95.06 62 ILE B N 1
ATOM 1633 C CA . ILE B 1 62 ? 4.23 -5.027 -6.176 1 95.06 62 ILE B CA 1
ATOM 1634 C C . ILE B 1 62 ? 3.131 -4.082 -6.652 1 95.06 62 ILE B C 1
ATOM 1636 O O . ILE B 1 62 ? 3.232 -2.863 -6.488 1 95.06 62 ILE B O 1
ATOM 1640 N N . LEU B 1 63 ? 2.088 -4.668 -7.215 1 94.12 63 LEU B N 1
ATOM 1641 C CA . LEU B 1 63 ? 0.973 -3.855 -7.695 1 94.12 63 LEU B CA 1
ATOM 1642 C C . LEU B 1 63 ? 0.337 -3.074 -6.547 1 94.12 63 LEU B C 1
ATOM 1644 O O . LEU B 1 63 ? 0.065 -1.88 -6.68 1 94.12 63 LEU B O 1
ATOM 1648 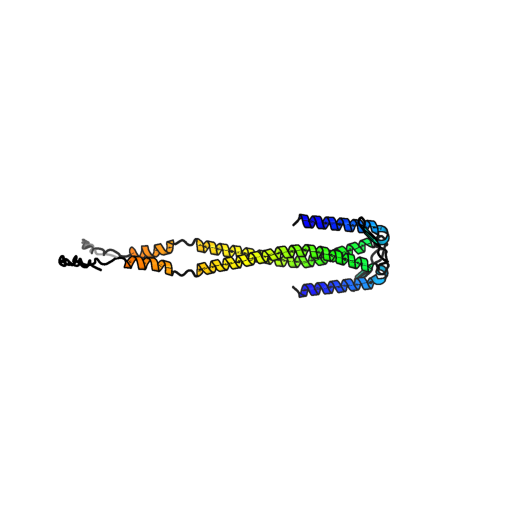N N . SER B 1 64 ? 0.138 -3.721 -5.5 1 93.19 64 SER B N 1
ATOM 1649 C CA . SER B 1 64 ? -0.45 -3.066 -4.336 1 93.19 64 SER B CA 1
ATOM 1650 C C . SER B 1 64 ? 0.5 -2.033 -3.744 1 93.19 64 SER B C 1
ATOM 1652 O O . SER B 1 64 ? 0.079 -0.934 -3.377 1 93.19 64 SER B O 1
ATOM 1654 N N . LEU B 1 65 ? 1.762 -2.4 -3.715 1 92.12 65 LEU B N 1
ATOM 1655 C CA . LEU B 1 65 ? 2.785 -1.51 -3.176 1 92.12 65 LEU B CA 1
ATOM 1656 C C . LEU B 1 65 ? 2.889 -0.235 -4.008 1 92.12 65 LEU B C 1
ATOM 1658 O O . LEU B 1 65 ? 2.932 0.868 -3.457 1 92.12 65 LEU B O 1
ATOM 1662 N N . LEU B 1 66 ? 2.953 -0.411 -5.246 1 91.5 66 LEU B N 1
ATOM 1663 C CA . LEU B 1 66 ? 3.064 0.736 -6.141 1 91.5 66 LEU B CA 1
ATOM 1664 C C . LEU B 1 66 ? 1.849 1.647 -6.012 1 91.5 66 LEU B C 1
ATOM 1666 O O . LEU B 1 66 ? 1.987 2.871 -5.969 1 91.5 66 LEU B O 1
ATOM 1670 N N . TYR B 1 67 ? 0.678 1.081 -5.961 1 89.5 67 TYR B N 1
ATOM 1671 C CA . TYR B 1 67 ? -0.563 1.829 -5.797 1 89.5 67 TYR B CA 1
ATOM 1672 C C . TYR B 1 67 ? -0.536 2.656 -4.52 1 89.5 67 TYR B C 1
ATOM 1674 O O . TYR B 1 67 ? -0.833 3.854 -4.539 1 89.5 67 TYR B O 1
ATOM 1682 N N . PHE B 1 68 ? -0.099 2.094 -3.459 1 89 68 PHE B N 1
ATOM 1683 C CA . PHE B 1 68 ? -0.162 2.766 -2.166 1 89 68 PHE B CA 1
ATOM 1684 C C . PHE B 1 68 ? 0.993 3.748 -2.01 1 89 68 PHE B C 1
ATOM 1686 O O . PHE B 1 68 ? 0.887 4.727 -1.268 1 89 68 PHE B O 1
ATOM 1693 N N . LEU B 1 69 ? 2.029 3.523 -2.727 1 89.19 69 LEU B N 1
ATOM 1694 C CA . LEU B 1 69 ? 3.16 4.445 -2.689 1 89.19 69 LEU B CA 1
ATOM 1695 C C . LEU B 1 69 ? 2.768 5.812 -3.234 1 89.19 69 LEU B C 1
ATOM 1697 O O . LEU B 1 69 ? 3.143 6.844 -2.67 1 89.19 69 LEU B O 1
ATOM 1701 N N . VAL B 1 70 ? 2.031 5.828 -4.238 1 88.12 70 VAL B N 1
ATOM 1702 C CA . VAL B 1 70 ? 1.562 7.074 -4.836 1 88.12 70 VAL B CA 1
ATOM 1703 C C . VAL B 1 70 ? 0.668 7.816 -3.848 1 88.12 70 VAL B C 1
ATOM 1705 O O . VAL B 1 70 ? 0.808 9.031 -3.664 1 88.12 70 VAL B O 1
ATOM 1708 N N . GLU B 1 71 ? -0.185 7.066 -3.199 1 89.56 71 GLU B N 1
ATOM 1709 C CA . GLU B 1 71 ? -1.073 7.652 -2.201 1 89.56 71 GLU B CA 1
ATOM 1710 C C . GLU B 1 71 ? -0.284 8.203 -1.018 1 89.56 71 GLU B C 1
ATOM 1712 O O . GLU B 1 71 ? -0.584 9.289 -0.518 1 89.56 71 GLU B O 1
ATOM 1717 N N . LYS B 1 72 ? 0.671 7.508 -0.595 1 91.5 72 LYS B N 1
ATOM 1718 C CA . LYS B 1 72 ? 1.531 7.938 0.503 1 91.5 72 LYS B CA 1
ATOM 1719 C C . LYS B 1 72 ? 2.268 9.227 0.152 1 91.5 72 LYS B C 1
ATOM 1721 O O . LYS B 1 72 ? 2.369 10.141 0.98 1 91.5 72 LYS B O 1
ATOM 1726 N N . MET B 1 73 ? 2.721 9.359 -1.042 1 92.44 73 MET B N 1
ATOM 1727 C CA . MET B 1 73 ? 3.422 10.562 -1.492 1 92.44 73 MET B CA 1
ATOM 1728 C C . MET B 1 73 ? 2.496 11.773 -1.471 1 92.44 73 MET B C 1
ATOM 1730 O O . MET B 1 73 ? 2.906 12.867 -1.075 1 92.44 73 MET B O 1
ATOM 1734 N N . ARG B 1 74 ? 1.309 11.539 -1.855 1 91.69 74 ARG B N 1
ATOM 1735 C CA . ARG B 1 74 ? 0.318 12.609 -1.85 1 91.69 74 ARG B CA 1
ATOM 1736 C C . ARG B 1 74 ? 0.045 13.094 -0.43 1 91.69 74 ARG B C 1
ATOM 1738 O O . ARG B 1 74 ? 0.087 14.297 -0.16 1 91.69 74 ARG B O 1
ATOM 1745 N N . LEU B 1 75 ? -0.182 12.172 0.49 1 93.75 75 LEU B N 1
ATOM 1746 C CA . LEU B 1 75 ? -0.496 12.5 1.876 1 93.75 75 LEU B CA 1
ATOM 1747 C C . LEU B 1 75 ? 0.701 13.141 2.568 1 93.75 75 LEU B C 1
ATOM 1749 O O . LEU B 1 75 ? 0.544 14.109 3.322 1 93.75 75 LEU B O 1
ATOM 1753 N N . SER B 1 76 ? 1.875 12.656 2.26 1 93.94 76 SER B N 1
ATOM 1754 C CA . SER B 1 76 ? 3.098 13.227 2.812 1 93.94 76 SER B CA 1
ATOM 1755 C C . SER B 1 76 ? 3.297 14.664 2.342 1 93.94 76 SER B C 1
ATOM 1757 O O . SER B 1 76 ? 3.746 15.516 3.109 1 93.94 76 SER B O 1
ATOM 1759 N N . GLY B 1 77 ? 2.918 14.93 1.139 1 96.44 77 GLY B N 1
ATOM 1760 C CA . GLY B 1 77 ? 2.949 16.297 0.624 1 96.44 77 GLY B CA 1
ATOM 1761 C C . GLY B 1 77 ? 1.999 17.219 1.35 1 96.44 77 GLY B C 1
ATOM 1762 O O . GLY B 1 77 ? 2.348 18.375 1.64 1 96.44 77 GLY B O 1
ATOM 1763 N N . GLU B 1 78 ? 0.893 16.641 1.605 1 95.94 78 GLU B N 1
ATOM 1764 C CA . GLU B 1 78 ? -0.075 17.438 2.359 1 95.94 78 GLU B CA 1
ATOM 1765 C C . GLU B 1 78 ? 0.443 17.75 3.76 1 95.94 78 GLU B C 1
ATOM 1767 O O . GLU B 1 78 ? 0.294 18.875 4.238 1 95.94 78 GLU B O 1
ATOM 1772 N N . VAL B 1 79 ? 0.968 16.797 4.426 1 96.62 79 VAL B N 1
ATOM 1773 C CA . VAL B 1 79 ? 1.52 17 5.762 1 96.62 79 VAL B CA 1
ATOM 1774 C C . VAL B 1 79 ? 2.58 18.094 5.734 1 96.62 79 VAL B C 1
ATOM 1776 O O . VAL B 1 79 ? 2.58 18.984 6.582 1 96.62 79 VAL B O 1
ATOM 1779 N N . LYS B 1 80 ? 3.447 18.031 4.773 1 97.12 80 LYS B N 1
ATOM 1780 C CA . LYS B 1 80 ? 4.488 19.047 4.629 1 97.12 80 LYS B CA 1
ATOM 1781 C C . LYS B 1 80 ? 3.885 20.438 4.391 1 97.12 80 LYS B C 1
ATOM 1783 O O . LYS B 1 80 ? 4.336 21.422 4.977 1 97.12 80 LYS B O 1
ATOM 1788 N N . LYS B 1 81 ? 2.9 20.484 3.584 1 97.44 81 LYS B N 1
ATOM 1789 C CA . LYS B 1 81 ? 2.211 21.734 3.268 1 97.44 81 LYS B CA 1
ATOM 1790 C C . LYS B 1 81 ? 1.601 22.359 4.52 1 97.44 81 LYS B C 1
ATOM 1792 O O . LYS B 1 81 ? 1.799 23.547 4.789 1 97.44 81 LYS B O 1
ATOM 1797 N N . TYR B 1 82 ? 0.947 21.547 5.289 1 96.88 82 TYR B N 1
ATOM 1798 C CA . TYR B 1 82 ? 0.286 22.062 6.48 1 96.88 82 TYR B CA 1
ATOM 1799 C C . TYR B 1 82 ? 1.303 22.406 7.562 1 96.88 82 TYR B C 1
ATOM 1801 O O . TYR B 1 82 ? 1.129 23.375 8.305 1 96.88 82 TYR B O 1
ATOM 1809 N N . LYS B 1 83 ? 2.33 21.688 7.656 1 96.56 83 LYS B N 1
ATOM 1810 C CA . LYS B 1 83 ? 3.412 22.016 8.586 1 96.56 83 LYS B CA 1
ATOM 1811 C C . LYS B 1 83 ? 4.023 23.375 8.273 1 96.56 83 LYS B C 1
ATOM 1813 O O . LYS B 1 83 ? 4.289 24.156 9.18 1 96.56 83 LYS B O 1
ATOM 1818 N N . ASN B 1 84 ? 4.203 23.609 7.039 1 97.44 84 ASN B N 1
ATOM 1819 C CA . ASN B 1 84 ? 4.727 24.906 6.613 1 97.44 84 ASN B CA 1
ATOM 1820 C C . ASN B 1 84 ? 3.752 26.031 6.926 1 97.44 84 ASN B C 1
ATOM 1822 O O . ASN B 1 84 ? 4.164 27.109 7.352 1 97.44 84 ASN B O 1
ATOM 1826 N N . LYS B 1 85 ? 2.525 25.734 6.707 1 97.56 85 LYS B N 1
ATOM 1827 C CA . LYS B 1 85 ? 1.506 26.719 7.023 1 97.56 85 LYS B CA 1
ATOM 1828 C C . LYS B 1 85 ? 1.479 27.031 8.523 1 97.56 85 LYS B C 1
ATOM 1830 O O . LYS B 1 85 ? 1.363 28.188 8.922 1 97.56 85 LYS B O 1
ATOM 1835 N N . VAL B 1 86 ? 1.595 26.047 9.344 1 97.19 86 VAL B N 1
ATOM 1836 C CA . VAL B 1 86 ? 1.633 26.203 10.789 1 97.19 86 VAL B CA 1
ATOM 1837 C C . VAL B 1 86 ? 2.834 27.062 11.188 1 97.19 86 VAL B C 1
ATOM 1839 O O . VAL B 1 86 ? 2.707 27.984 11.992 1 97.19 86 VAL B O 1
ATOM 1842 N N . ARG B 1 87 ? 3.92 26.734 10.562 1 96.94 87 ARG B N 1
ATOM 1843 C CA . ARG B 1 87 ? 5.133 27.5 10.852 1 96.94 87 ARG B CA 1
ATOM 1844 C C . ARG B 1 87 ? 4.973 28.953 10.445 1 96.94 87 ARG B C 1
ATOM 1846 O O . ARG B 1 87 ? 5.387 29.859 11.18 1 96.94 87 ARG B O 1
ATOM 1853 N N . SER B 1 88 ? 4.402 29.25 9.367 1 96.88 88 SER B N 1
ATOM 1854 C CA . SER B 1 88 ? 4.172 30.609 8.883 1 96.88 88 SER B CA 1
ATOM 1855 C C . SER B 1 88 ? 3.221 31.375 9.797 1 96.88 88 SER B C 1
ATOM 1857 O O . SER B 1 88 ? 3.465 32.531 10.125 1 96.88 88 SER B O 1
ATOM 1859 N N . LEU B 1 89 ? 2.211 30.672 10.242 1 96.25 89 LEU B N 1
ATOM 1860 C CA . LEU B 1 89 ? 1.227 31.297 11.117 1 96.25 89 LEU B CA 1
ATOM 1861 C C . LEU B 1 89 ? 1.818 31.562 12.492 1 96.25 89 LEU B C 1
ATOM 1863 O O . LEU B 1 89 ? 1.526 32.594 13.109 1 96.25 89 LEU B O 1
ATOM 1867 N N . GLU B 1 90 ? 2.633 30.719 12.938 1 96 90 GLU B N 1
ATOM 1868 C CA . GLU B 1 90 ? 3.311 30.906 14.219 1 96 90 GLU B CA 1
ATOM 1869 C C . GLU B 1 90 ? 4.262 32.094 14.164 1 96 90 GLU B C 1
ATOM 1871 O O . GLU B 1 90 ? 4.355 32.875 15.125 1 96 90 GLU B O 1
ATOM 1876 N N . LYS B 1 91 ? 4.895 32.25 13.078 1 96.12 91 LYS B N 1
ATOM 1877 C CA . LYS B 1 91 ? 5.785 33.406 12.898 1 96.12 91 LYS B CA 1
ATOM 1878 C C . LYS B 1 91 ? 5.004 34.719 12.898 1 96.12 91 LYS B C 1
ATOM 1880 O O . LYS B 1 91 ? 5.41 35.688 13.539 1 96.12 91 LYS B O 1
ATOM 1885 N N . GLU B 1 92 ? 3.957 34.719 12.234 1 94.06 92 GLU B N 1
ATOM 1886 C CA . GLU B 1 92 ? 3.1 35.906 12.195 1 94.06 92 GLU B CA 1
ATOM 1887 C C . GLU B 1 92 ? 2.545 36.219 13.578 1 94.06 92 GLU B C 1
ATOM 1889 O O . GLU B 1 92 ? 2.523 37.406 13.984 1 94.06 92 GLU B O 1
ATOM 1894 N N . LEU B 1 93 ? 2.115 35.219 14.242 1 93.31 93 LEU B N 1
ATOM 1895 C CA . LEU B 1 93 ? 1.565 35.375 15.586 1 93.31 93 LEU B CA 1
ATOM 1896 C C . LEU B 1 93 ? 2.623 35.938 16.547 1 93.31 93 LEU B C 1
ATOM 1898 O O . LEU B 1 93 ? 2.344 36.844 17.344 1 93.31 93 LEU B O 1
ATOM 1902 N N . ASN B 1 94 ? 3.766 35.406 16.438 1 91.06 94 ASN B N 1
ATOM 1903 C CA . ASN B 1 94 ? 4.863 35.875 17.297 1 91.06 94 ASN B CA 1
ATOM 1904 C C . ASN B 1 94 ? 5.266 37.312 16.969 1 91.06 94 ASN B C 1
ATOM 1906 O O . ASN B 1 94 ? 5.605 38.062 17.875 1 91.06 94 ASN B O 1
ATOM 1910 N N . SER B 1 95 ? 5.18 37.656 15.734 1 89.88 95 SER B N 1
ATOM 1911 C CA . SER B 1 95 ? 5.473 39.031 15.336 1 89.88 95 SER B CA 1
ATOM 1912 C C . SER B 1 95 ? 4.434 40 15.883 1 89.88 95 SER B C 1
ATOM 1914 O O . SER B 1 95 ? 4.777 41.094 16.344 1 89.88 95 SER B O 1
ATOM 1916 N N . LEU B 1 96 ? 3.281 39.656 15.961 1 85.12 96 LEU B N 1
ATOM 1917 C CA . LEU B 1 96 ? 2.193 40.5 16.453 1 85.12 96 LEU B CA 1
ATOM 1918 C C . LEU B 1 96 ? 2.227 40.594 17.969 1 85.12 96 LEU B C 1
ATOM 1920 O O . LEU B 1 96 ? 1.948 41.656 18.531 1 85.12 96 LEU B O 1
ATOM 1924 N N . ARG B 1 97 ? 2.58 39.531 18.562 1 85.44 97 ARG B N 1
ATOM 1925 C CA . ARG B 1 97 ? 2.66 39.531 20.016 1 85.44 97 ARG B CA 1
ATOM 1926 C C . ARG B 1 97 ? 3.846 40.344 20.516 1 85.44 97 ARG B C 1
ATOM 1928 O O . ARG B 1 97 ? 3.807 40.906 21.609 1 85.44 97 ARG B O 1
ATOM 1935 N N . ASN B 1 98 ? 4.887 40.594 19.781 1 81.25 98 ASN B N 1
ATOM 1936 C CA . ASN B 1 98 ? 6.098 41.312 20.172 1 81.25 98 ASN B CA 1
ATOM 1937 C C . ASN B 1 98 ? 6.148 42.688 19.578 1 81.25 98 ASN B C 1
ATOM 1939 O O . ASN B 1 98 ? 7.188 43.344 19.609 1 81.25 98 ASN B O 1
ATOM 1943 N N . MET B 1 99 ? 5.203 43.312 18.797 1 70.38 99 MET B N 1
ATOM 1944 C CA . MET B 1 99 ? 5.188 44.688 18.359 1 70.38 99 MET B CA 1
ATOM 1945 C C . MET B 1 99 ? 5.395 45.625 19.547 1 70.38 99 MET B C 1
ATOM 1947 O O . MET B 1 99 ? 4.695 45.531 20.547 1 70.38 99 MET B O 1
ATOM 1951 N N . PRO B 1 100 ? 6.492 46.5 19.734 1 57.38 100 PRO B N 1
ATOM 1952 C CA . PRO B 1 100 ? 6.75 47.469 20.812 1 57.38 100 PRO B CA 1
ATOM 1953 C C . PRO B 1 100 ? 5.59 48.438 21.031 1 57.38 100 PRO B C 1
ATOM 1955 O O . PRO B 1 100 ? 5.008 48.938 20.062 1 57.38 100 PRO B O 1
ATOM 1958 N N . LEU B 1 101 ? 4.82 48.5 22.062 1 52.16 101 LEU B N 1
ATOM 1959 C CA . LEU B 1 101 ? 3.98 49.625 22.5 1 52.16 101 LEU B CA 1
ATOM 1960 C C . LEU B 1 101 ? 4.656 50.969 22.219 1 52.16 101 LEU B C 1
ATOM 1962 O O . LEU B 1 101 ? 4.09 52.031 22.5 1 52.16 101 LEU B O 1
ATOM 1966 N N . GLU B 1 102 ? 5.805 51.156 21.922 1 51.41 102 GLU B N 1
ATOM 1967 C CA . GLU B 1 102 ? 6.52 52.438 21.812 1 51.41 102 GLU B CA 1
ATOM 1968 C C . GLU B 1 102 ? 5.938 53.281 20.703 1 51.41 102 GLU B C 1
ATOM 1970 O O . GLU B 1 102 ? 6.117 54.5 20.703 1 51.41 102 GLU B O 1
ATOM 1975 N N . GLU B 1 103 ? 5.379 52.938 19.75 1 50.72 103 GLU B N 1
ATOM 1976 C CA . GLU B 1 103 ? 4.898 53.875 18.75 1 50.72 103 GLU B CA 1
ATOM 1977 C C . GLU B 1 103 ? 3.703 54.656 19.266 1 50.72 103 GLU B C 1
ATOM 1979 O O . GLU B 1 103 ? 3.383 55.75 18.734 1 50.72 103 GLU B O 1
ATOM 1984 N N . SER B 1 104 ? 2.914 54.156 20.078 1 50.03 104 SER B N 1
ATOM 1985 C CA . SER B 1 104 ? 1.833 54.969 20.609 1 50.03 104 SER B CA 1
ATOM 1986 C C . SER B 1 104 ? 2.369 56.062 21.562 1 50.03 104 SER B C 1
ATOM 1988 O O . SER B 1 104 ? 1.713 57.062 21.781 1 50.03 104 SER B O 1
ATOM 1990 N N . ASN B 1 105 ? 3.428 55.875 22.266 1 47.62 105 ASN B N 1
ATOM 1991 C CA . ASN B 1 105 ? 3.951 56.875 23.172 1 47.62 105 ASN B CA 1
ATOM 1992 C C . ASN B 1 105 ? 4.742 57.938 22.422 1 47.62 105 ASN B C 1
ATOM 1994 O O . ASN B 1 105 ? 5.055 59 22.984 1 47.62 105 ASN B O 1
ATOM 1998 N N . TYR B 1 106 ? 5.277 57.719 21.359 1 49.97 106 TYR B N 1
ATOM 1999 C CA . TYR B 1 106 ? 6.07 58.75 20.688 1 49.97 106 TYR B CA 1
ATOM 2000 C C . TYR B 1 106 ? 5.168 59.75 19.984 1 49.97 106 TYR B C 1
ATOM 2002 O O . TYR B 1 106 ? 5.539 60.906 19.828 1 49.97 106 TYR B O 1
ATOM 2010 N N . SER B 1 107 ? 4.016 59.469 19.578 1 52.22 107 SER B N 1
ATOM 2011 C CA . SER B 1 107 ? 3.23 60.469 18.891 1 52.22 107 SER B CA 1
ATOM 2012 C C . SER B 1 107 ? 2.623 61.469 19.875 1 52.22 107 SER B C 1
ATOM 2014 O O . SER B 1 107 ? 2.221 62.562 19.484 1 52.22 107 SER B O 1
ATOM 2016 N N . THR B 1 108 ? 2.52 61.125 21.125 1 53.97 108 THR B N 1
ATOM 2017 C CA . THR B 1 108 ? 2 62.062 22.094 1 53.97 108 THR B CA 1
ATOM 2018 C C . THR B 1 108 ? 3.113 62.969 22.625 1 53.97 108 THR B C 1
ATOM 2020 O O . THR B 1 108 ? 2.877 64.125 22.938 1 53.97 108 THR B O 1
ATOM 2023 N N . GLU B 1 109 ? 4.332 62.531 22.656 1 53.66 109 GLU B N 1
ATOM 2024 C CA . GLU B 1 109 ? 5.41 63.375 23.188 1 53.66 109 GLU B CA 1
ATOM 2025 C C . GLU B 1 109 ? 5.867 64.438 22.172 1 53.66 109 GLU B C 1
ATOM 2027 O O . GLU B 1 109 ? 6.207 65.562 22.531 1 53.66 109 GLU B O 1
ATOM 2032 N N . SER B 1 110 ? 5.809 64.188 20.859 1 54.53 110 SER B N 1
ATOM 2033 C CA . SER B 1 110 ? 6.262 65.125 19.875 1 54.53 110 SER B CA 1
ATOM 2034 C C . SER B 1 110 ? 5.203 66.188 19.641 1 54.53 110 SER B C 1
ATOM 2036 O O . SER B 1 110 ? 5.512 67.312 19.141 1 54.53 110 SER B O 1
ATOM 2038 N N . ALA B 1 111 ? 3.943 65.938 19.969 1 54.94 111 ALA B N 1
ATOM 2039 C CA . ALA B 1 111 ? 2.906 66.938 19.797 1 54.94 111 ALA B CA 1
ATOM 2040 C C . ALA B 1 111 ? 2.908 67.938 20.969 1 54.94 111 ALA B C 1
ATOM 2042 O O . ALA B 1 111 ? 2.535 69.062 20.812 1 54.94 111 ALA B O 1
ATOM 2043 N N . SER B 1 112 ? 3.471 67.562 22.109 1 53.53 112 SER B N 1
ATOM 2044 C CA . SER B 1 112 ? 3.488 68.5 23.25 1 53.53 112 SER B CA 1
ATOM 2045 C C . SER B 1 112 ? 4.691 69.438 23.188 1 53.53 112 SER B C 1
ATOM 2047 O O . SER B 1 112 ? 4.668 70.5 23.766 1 53.53 112 SER B O 1
ATOM 2049 N N . SER B 1 113 ? 5.77 69.062 22.516 1 53.44 113 SER B N 1
ATOM 2050 C CA . SER B 1 113 ? 6.945 69.938 22.531 1 53.44 113 SER B CA 1
ATOM 2051 C C . SER B 1 113 ? 6.852 71 21.469 1 53.44 113 SER B C 1
ATOM 2053 O O . SER B 1 113 ? 7.68 71.938 21.438 1 53.44 113 SER B O 1
ATOM 2055 N N . ALA B 1 114 ? 5.926 70.938 20.531 1 50.44 114 ALA B N 1
ATOM 2056 C CA . ALA B 1 114 ? 5.883 71.938 19.484 1 50.44 114 ALA B CA 1
ATOM 2057 C C . ALA B 1 114 ? 5.156 73.188 19.969 1 50.44 114 ALA B C 1
ATOM 2059 O O . ALA B 1 114 ? 4.84 74.125 19.188 1 50.44 114 ALA B O 1
ATOM 2060 N N . VAL B 1 115 ? 4.738 73.375 21.25 1 48.56 115 VAL B N 1
ATOM 2061 C CA . VAL B 1 115 ? 4.227 74.625 21.656 1 48.56 115 VAL B CA 1
ATOM 2062 C C . VAL B 1 115 ? 5.387 75.625 21.812 1 48.56 115 VAL B C 1
ATOM 2064 O O . VAL B 1 115 ? 6.242 75.5 22.688 1 48.56 115 VAL B O 1
ATOM 2067 N N . SER B 1 116 ? 6.07 76.062 20.656 1 46.78 116 SER B N 1
ATOM 2068 C CA . SER B 1 116 ? 7.086 77.125 20.453 1 46.78 116 SER B CA 1
ATOM 2069 C C . SER B 1 116 ? 6.773 78.375 21.266 1 46.78 116 SER B C 1
ATOM 2071 O O . SER B 1 116 ? 5.648 78.875 21.219 1 46.78 116 SER B O 1
ATOM 2073 N N . GLU B 1 117 ? 7.539 78.688 22.234 1 50.38 117 GLU B N 1
ATOM 2074 C CA . GLU B 1 117 ? 7.594 79.938 23 1 50.38 117 GLU B CA 1
ATOM 2075 C C . GLU B 1 117 ? 7.707 81.125 22.094 1 50.38 117 GLU B C 1
ATOM 2077 O O . GLU B 1 117 ? 8.422 81.125 21.078 1 50.38 117 GLU B O 1
ATOM 2082 N N . PRO B 1 118 ? 6.871 82.125 22.125 1 50.88 118 PRO B N 1
ATOM 2083 C CA . PRO B 1 118 ? 6.918 83.375 21.344 1 50.88 118 PRO B CA 1
ATOM 2084 C C . PRO B 1 118 ? 8.281 84.062 21.406 1 50.88 118 PRO B C 1
ATOM 2086 O O . PRO B 1 118 ? 8.828 84.25 22.5 1 50.88 118 PRO B O 1
ATOM 2089 N N . THR B 1 119 ? 9.234 84 20.438 1 48.16 119 THR B N 1
ATOM 2090 C CA . THR B 1 119 ? 10.508 84.688 20.297 1 48.16 119 THR B CA 1
ATOM 2091 C C . THR B 1 119 ? 10.32 86.188 20.438 1 48.16 119 THR B C 1
ATOM 2093 O O . THR B 1 119 ? 9.398 86.75 19.875 1 48.16 119 THR B O 1
ATOM 2096 N N . PRO B 1 120 ? 10.875 86.812 21.375 1 47.72 120 PRO B N 1
ATOM 2097 C CA . PRO B 1 120 ? 10.844 88.25 21.562 1 47.72 120 PRO B CA 1
ATOM 2098 C C . PRO B 1 120 ? 11.414 89.062 20.375 1 47.72 120 PRO B C 1
ATOM 2100 O O . PRO B 1 120 ? 12.273 88.5 19.656 1 47.72 120 PRO B O 1
ATOM 2103 N N . ALA B 1 121 ? 10.773 90 19.766 1 45.59 121 ALA B N 1
ATOM 2104 C CA . ALA B 1 121 ? 10.984 90.938 18.656 1 45.59 121 ALA B CA 1
ATOM 2105 C C . ALA B 1 121 ? 12.32 91.688 18.797 1 45.59 121 ALA B C 1
ATOM 2107 O O . ALA B 1 121 ? 12.578 92.375 19.797 1 45.59 121 ALA B O 1
ATOM 2108 N N . THR B 1 122 ? 13.5 91.125 18.359 1 41.16 122 THR B N 1
ATOM 2109 C CA . THR B 1 122 ? 14.773 91.812 18.312 1 41.16 122 THR B CA 1
ATOM 2110 C C . THR B 1 122 ? 14.688 93.062 17.422 1 41.16 122 THR B C 1
ATOM 2112 O O . THR B 1 122 ? 14.109 93 16.328 1 41.16 122 THR B O 1
ATOM 2115 N N . ASP B 1 123 ? 14.82 94.312 17.812 1 36.5 123 ASP B N 1
ATOM 2116 C CA . ASP B 1 123 ? 14.891 95.688 17.312 1 36.5 123 ASP B CA 1
ATOM 2117 C C . ASP B 1 123 ? 16.094 95.875 16.391 1 36.5 123 ASP B C 1
ATOM 2119 O O . ASP B 1 123 ? 16.516 97 16.125 1 36.5 123 ASP B O 1
ATOM 2123 N N . SER B 1 124 ? 16.625 94.938 15.539 1 35.53 124 SER B N 1
ATOM 2124 C CA . SER B 1 124 ? 17.891 95.125 14.852 1 35.53 124 SER B CA 1
ATOM 2125 C C . SER B 1 124 ? 17.797 96.25 13.789 1 35.53 124 SER B C 1
ATOM 2127 O O . SER B 1 124 ? 17.391 95.938 12.656 1 35.53 124 SER B O 1
ATOM 2129 N N . ALA B 1 125 ? 17.344 97.438 13.977 1 32.62 125 ALA B N 1
ATOM 2130 C CA . ALA B 1 125 ? 17.281 98.5 12.945 1 32.62 125 ALA B CA 1
ATOM 2131 C C . ALA B 1 125 ? 18.688 98.875 12.492 1 32.62 125 ALA B C 1
ATOM 2133 O O . ALA B 1 125 ? 18.953 100.062 12.234 1 32.62 125 ALA B O 1
ATOM 2134 N N . GLU B 1 126 ? 19.781 98.062 12.461 1 30.92 126 GLU B N 1
ATOM 2135 C CA . GLU B 1 126 ? 21.031 98.75 12.219 1 30.92 126 GLU B CA 1
ATOM 2136 C C . GLU B 1 126 ? 21.094 99.312 10.797 1 30.92 126 GLU B C 1
ATOM 2138 O O . GLU B 1 126 ? 20.516 98.75 9.875 1 30.92 126 GLU B O 1
ATOM 2143 N N . LYS B 1 127 ? 21.797 100.562 10.531 1 36.88 127 LYS B N 1
ATOM 2144 C CA . LYS B 1 127 ? 22.094 101.688 9.594 1 36.88 127 LYS B CA 1
ATOM 2145 C C . LYS B 1 127 ? 22.969 101.188 8.445 1 36.88 127 LYS B C 1
ATOM 2147 O O . LYS B 1 127 ? 24.094 100.75 8.656 1 36.88 127 LYS B O 1
ATOM 2152 N N . SER B 1 128 ? 22.516 100.5 7.344 1 30.97 128 SER B N 1
ATOM 2153 C CA . SER B 1 128 ? 23.203 100.062 6.129 1 30.97 128 SER B CA 1
ATOM 2154 C C . SER B 1 128 ? 23.828 101.25 5.418 1 30.97 128 SER B C 1
ATOM 2156 O O . SER B 1 128 ? 23.125 102.125 4.871 1 30.97 128 SER B O 1
ATOM 2158 N N . ALA B 1 129 ? 24.828 101.812 5.949 1 33.19 129 ALA B N 1
ATOM 2159 C CA . ALA B 1 129 ? 25.547 102.875 5.25 1 33.19 129 ALA B CA 1
ATOM 2160 C C . ALA B 1 129 ? 26.078 102.375 3.898 1 33.19 129 ALA B C 1
ATOM 2162 O O . ALA B 1 129 ? 26.469 101.25 3.758 1 33.19 129 ALA B O 1
ATOM 2163 N N . GLY B 1 130 ? 25.719 103.062 2.715 1 27.59 130 GLY B N 1
ATOM 2164 C CA . GLY B 1 130 ? 25.781 103.125 1.264 1 27.59 130 GLY B CA 1
ATOM 2165 C C . GLY B 1 130 ? 27.188 103.188 0.728 1 27.59 130 GLY B C 1
ATOM 2166 O O . GLY B 1 130 ? 27.828 104.25 0.854 1 27.59 130 GLY B O 1
ATOM 2167 N N . SER B 1 131 ? 28.062 102.188 0.816 1 29.08 131 SER B N 1
ATOM 2168 C CA . SER B 1 131 ? 29.422 102.312 0.301 1 29.08 131 SER B CA 1
ATOM 2169 C C . SER B 1 131 ? 29.422 102.438 -1.214 1 29.08 131 SER B C 1
ATOM 2171 O O . SER B 1 131 ? 28.891 101.625 -1.945 1 29.08 131 SER B O 1
ATOM 2173 N N . GLU B 1 132 ? 29.531 103.625 -1.884 1 29.3 132 GLU B N 1
ATOM 2174 C CA . GLU B 1 132 ? 29.547 104.125 -3.258 1 29.3 132 GLU B CA 1
ATOM 2175 C C . GLU B 1 132 ? 30.828 103.688 -3.975 1 29.3 132 GLU B C 1
ATOM 2177 O O . GLU B 1 132 ? 31.031 104.062 -5.145 1 29.3 132 GLU B O 1
ATOM 2182 N N . GLU B 1 133 ? 31.906 102.938 -3.492 1 29.19 133 GLU B N 1
ATOM 2183 C CA . GLU B 1 133 ? 33.219 103.375 -4.004 1 29.19 133 GLU B CA 1
ATOM 2184 C C . GLU B 1 133 ? 33.438 102.875 -5.426 1 29.19 133 GLU B C 1
ATOM 2186 O O . GLU B 1 133 ? 34 103.562 -6.258 1 29.19 133 GLU B O 1
ATOM 2191 N N . SER B 1 134 ? 33.344 101.562 -6.016 1 29.56 134 SER B N 1
ATOM 2192 C CA . SER B 1 134 ? 34.531 100.938 -6.555 1 29.56 134 SER B CA 1
ATOM 2193 C C . SER B 1 134 ? 34.656 101.188 -8.055 1 29.56 134 SER B C 1
ATOM 2195 O O . SER B 1 134 ? 35.5 100.562 -8.719 1 29.56 134 SER B O 1
ATOM 2197 N N . GLN B 1 135 ? 34.062 101.875 -8.969 1 28.98 135 GLN B N 1
ATOM 2198 C CA . GLN B 1 135 ? 34.062 101.312 -10.312 1 28.98 135 GLN B CA 1
ATOM 2199 C C . GLN B 1 135 ? 35.406 101.562 -11.008 1 28.98 135 GLN B C 1
ATOM 2201 O O . GLN B 1 135 ? 35.562 101.25 -12.203 1 28.98 135 GLN B O 1
ATOM 2206 N N . GLU B 1 136 ? 36.406 102 -10.32 1 30.44 136 GLU B N 1
ATOM 2207 C CA . GLU B 1 136 ? 37.312 102.625 -11.273 1 30.44 136 GLU B CA 1
ATOM 2208 C C . GLU B 1 136 ? 37.906 101.625 -12.234 1 30.44 136 GLU B C 1
ATOM 2210 O O . GLU B 1 136 ? 37.938 100.438 -11.938 1 30.44 136 GLU B O 1
ATOM 2215 N N . GLU B 1 137 ? 39.125 102 -13.117 1 33.56 137 GLU B N 1
ATOM 2216 C CA . GLU B 1 137 ? 39.719 102.25 -14.43 1 33.56 137 GLU B CA 1
ATOM 2217 C C . GLU B 1 137 ? 40.781 101.188 -14.719 1 33.56 137 GLU B C 1
ATOM 2219 O O . GLU B 1 137 ? 41.969 101.438 -14.648 1 33.56 137 GLU B O 1
ATOM 2224 N N . THR B 1 138 ? 40.781 99.875 -14.477 1 34.31 138 THR B N 1
ATOM 2225 C CA . THR B 1 138 ? 41.938 99.062 -14.852 1 34.31 138 THR B CA 1
ATOM 2226 C C . THR B 1 138 ? 41.938 98.75 -16.344 1 34.31 138 THR B C 1
ATOM 2228 O O . THR B 1 138 ? 42.625 97.875 -16.812 1 34.31 138 THR B O 1
ATOM 2231 N N . SER B 1 139 ? 41.688 99.5 -17.422 1 31.81 139 SER B N 1
ATOM 2232 C CA . SER B 1 139 ? 41.688 98.812 -18.703 1 31.81 139 SER B CA 1
ATOM 2233 C C . SER B 1 139 ? 43.031 98.188 -18.984 1 31.81 139 SER B C 1
ATOM 2235 O O . SER B 1 139 ? 43.094 97 -19.453 1 31.81 139 SER B O 1
ATOM 2237 N N . PHE B 1 140 ? 44.344 98.812 -19.25 1 34.06 140 PHE B N 1
ATOM 2238 C CA . PHE B 1 140 ? 45.031 98.75 -20.531 1 34.06 140 PHE B CA 1
ATOM 2239 C C . PHE B 1 140 ? 46 97.562 -20.547 1 34.06 140 PHE B C 1
ATOM 2241 O O . PHE B 1 140 ? 47.094 97.625 -19.953 1 34.06 140 PHE B O 1
ATOM 2248 N N . LYS B 1 141 ? 45.844 96.188 -20.047 1 22.14 141 LYS B N 1
ATOM 2249 C CA . LYS B 1 141 ? 46.656 95.25 -20.797 1 22.14 141 LYS B CA 1
ATOM 2250 C C . LYS B 1 141 ? 46.156 95.125 -22.234 1 22.14 141 LYS B C 1
ATOM 2252 O O . LYS B 1 141 ? 44.938 95 -22.453 1 22.14 141 LYS B O 1
#

pLDDT: mean 76.7, std 23.64, range [22.14, 97.62]

InterPro domains:
  IPR010445 Lipopolysaccharide assembly protein A domain [PF06305] (42-94)

Radius of gyration: 49.57 Å; Cα contacts (8 Å, |Δi|>4): 187; chains: 2; bounding box: 99×137×120 Å

Foldseek 3Di:
DVVVVVVVVVVVVVVVVVVCVVCVPVQQFWDWDWDDDDPDTDTDDTDGNVVVVVVVVVVVVVVVVVVVVVVVVVVVVVVVVVVVVVVVVVVVVVVVVPPDPVVVVVVVVVVVPPPDDPDDDPPCPDDPPPDDDDDDDDDDD/DVVVVVVVVVVVVVVVVVVCVVCVPVQQFWDWDWDDDDPDIDTDDTDGNVVVVVVVVVVVVVVVVVVVVVVVVVVVVVVVVVVVVVVVVVVVVVVVVPDDPVVVVVVVVVVVVPPDDPPPDDPPPDDPPDPPDDDDDPPDD

Solvent-accessible surface area (backbone atoms only — not comparable to full-atom values): 16539 Å² total; per-residue (Å²): 114,69,61,59,55,50,52,53,50,50,54,52,49,51,54,53,49,52,39,49,66,64,27,44,69,65,31,56,44,65,38,61,47,45,44,74,52,96,88,45,75,46,73,47,66,74,35,38,40,51,57,54,30,50,48,32,18,48,51,23,22,47,54,31,40,55,57,45,49,56,53,48,53,53,47,52,49,48,35,52,53,36,49,50,49,38,52,53,49,50,51,53,46,52,53,64,73,62,60,74,72,57,65,71,57,51,64,58,55,62,64,64,66,65,71,72,77,86,78,78,86,79,78,81,73,75,76,83,75,77,82,77,79,76,91,70,90,85,85,79,135,114,69,62,59,55,50,51,52,50,49,53,52,49,52,53,52,49,54,39,49,67,63,27,42,70,65,29,56,43,65,38,61,46,45,45,75,52,95,89,45,75,47,73,48,65,75,36,39,40,52,57,55,30,51,48,32,16,48,51,23,22,48,53,32,41,55,58,46,48,56,52,46,54,52,48,53,49,48,37,51,52,37,49,50,50,37,53,52,49,49,51,53,47,52,51,64,72,62,60,73,74,58,69,70,57,51,63,58,55,61,63,63,65,66,72,71,75,85,76,79,86,78,80,82,74,81,84,82,78,83,84,78,76,76,82,77,87,75,75,90,123